Protein AF-A0A9P0Q9L5-F1 (afdb_monomer)

Solvent-accessible surface area (backbone atoms only — not comparable to full-atom values): 14479 Å² total; per-residue (Å²): 132,82,84,80,78,78,81,80,74,51,74,65,56,53,48,50,53,53,50,52,53,52,49,56,51,50,50,56,33,66,74,34,73,66,54,36,49,54,51,51,50,53,53,49,54,53,50,50,55,34,37,76,69,60,78,47,70,54,79,90,76,42,52,75,66,57,50,50,51,52,48,54,50,50,53,52,53,52,51,52,50,53,52,52,49,52,51,49,56,50,49,51,51,51,49,58,73,72,46,82,82,62,100,73,62,85,67,55,64,64,56,49,53,52,52,52,52,49,52,51,51,53,50,51,53,52,50,50,55,51,50,53,52,48,54,52,49,52,52,50,52,54,53,50,51,52,50,51,54,52,52,52,51,49,50,51,55,52,52,52,51,50,51,53,51,48,60,73,69,48,72,80,79,80,52,47,96,88,41,70,44,76,48,73,51,80,44,49,74,42,72,61,75,79,95,63,92,70,97,75,72,67,89,89,79,76,71,56,54,35,16,41,42,38,35,38,40,39,43,68,91,47,78,47,76,49,76,48,79,39,78,60,80,60,69,46,70,69,53,55,49,58,65,74,76,109

Organism: Acanthoscelides obtectus (NCBI:txid200917)

Structure (mmCIF, N/CA/C/O backbone):
data_AF-A0A9P0Q9L5-F1
#
_entry.id   AF-A0A9P0Q9L5-F1
#
loop_
_atom_site.group_PDB
_atom_site.id
_atom_site.type_symbol
_atom_site.label_atom_id
_atom_site.label_alt_id
_atom_site.label_comp_id
_atom_site.label_asym_id
_atom_site.label_entity_id
_atom_site.label_seq_id
_atom_site.pdbx_PDB_ins_code
_atom_site.Cartn_x
_atom_site.Cartn_y
_atom_site.Cartn_z
_atom_site.occupancy
_atom_site.B_iso_or_equiv
_atom_site.auth_seq_id
_atom_site.auth_comp_id
_atom_site.auth_asym_id
_atom_site.auth_atom_id
_atom_site.pdbx_PDB_model_num
ATOM 1 N N . MET A 1 1 ? 46.005 -34.480 -60.752 1.00 49.62 1 MET A N 1
ATOM 2 C CA . MET A 1 1 ? 45.993 -33.232 -59.951 1.00 49.62 1 MET A CA 1
ATOM 3 C C . MET A 1 1 ? 46.305 -33.590 -58.504 1.00 49.62 1 MET A C 1
ATOM 5 O O . MET A 1 1 ? 45.640 -34.467 -57.968 1.00 49.62 1 MET A O 1
ATOM 9 N N . ALA A 1 2 ? 47.333 -32.990 -57.897 1.00 58.12 2 ALA A N 1
ATOM 10 C CA . ALA A 1 2 ? 47.681 -33.262 -56.500 1.00 58.12 2 ALA A CA 1
ATOM 11 C C . ALA A 1 2 ? 46.612 -32.675 -55.551 1.00 58.12 2 ALA A C 1
ATOM 13 O O . ALA A 1 2 ? 46.137 -31.563 -55.799 1.00 58.12 2 ALA A O 1
ATOM 14 N N . PRO A 1 3 ? 46.211 -33.381 -54.477 1.00 61.69 3 PRO A N 1
ATOM 15 C CA . PRO A 1 3 ? 45.191 -32.887 -53.560 1.00 61.69 3 PRO A CA 1
ATOM 16 C C . PRO A 1 3 ? 45.691 -31.638 -52.821 1.00 61.69 3 PRO A C 1
ATOM 18 O O . PRO A 1 3 ? 46.683 -31.676 -52.091 1.00 61.69 3 PRO A O 1
ATOM 21 N N . ILE A 1 4 ? 44.985 -30.519 -53.0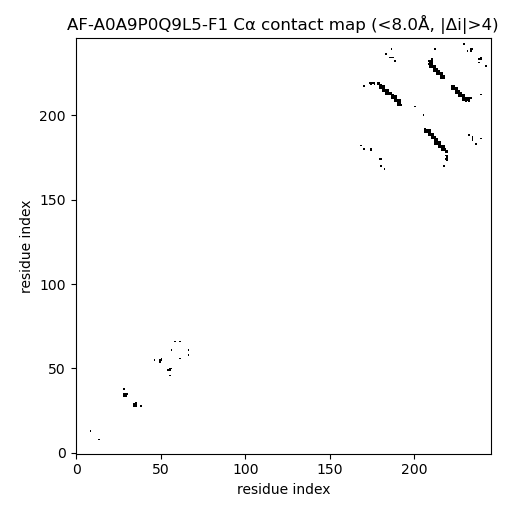06 1.00 66.50 4 ILE A N 1
ATOM 22 C CA . ILE A 1 4 ? 45.258 -29.247 -52.328 1.00 66.50 4 ILE A CA 1
ATOM 23 C C . ILE A 1 4 ? 45.066 -29.458 -50.818 1.00 66.50 4 ILE A C 1
ATOM 25 O O . ILE A 1 4 ? 43.943 -29.632 -50.339 1.00 66.50 4 ILE A O 1
ATOM 29 N N . LYS A 1 5 ? 46.164 -29.450 -50.050 1.00 64.31 5 LYS A N 1
ATOM 30 C CA . LYS A 1 5 ? 46.122 -29.528 -48.582 1.00 64.31 5 LYS A CA 1
ATOM 31 C C . LYS A 1 5 ? 45.361 -28.311 -48.038 1.00 64.31 5 LYS A C 1
ATOM 33 O O . LYS A 1 5 ? 45.803 -27.175 -48.200 1.00 64.31 5 LYS A O 1
ATOM 38 N N . LYS A 1 6 ? 44.209 -28.533 -47.393 1.00 66.50 6 LYS A N 1
ATOM 39 C CA . LYS A 1 6 ? 43.418 -27.461 -46.762 1.00 66.50 6 LYS A CA 1
ATOM 40 C C . LYS A 1 6 ? 44.242 -26.803 -45.649 1.00 66.50 6 LYS A C 1
ATOM 42 O O . LYS A 1 6 ? 44.678 -27.480 -44.722 1.00 66.50 6 LYS A O 1
ATOM 47 N N . LYS A 1 7 ? 44.429 -25.483 -45.734 1.00 69.25 7 LYS A N 1
ATOM 48 C CA . LYS A 1 7 ? 45.111 -24.674 -44.712 1.00 69.25 7 LYS A CA 1
ATOM 49 C C . LYS A 1 7 ? 44.335 -24.776 -43.390 1.00 69.25 7 LYS A C 1
ATOM 51 O O . LYS A 1 7 ? 43.151 -24.441 -43.341 1.00 69.25 7 LYS A O 1
ATOM 56 N N . THR A 1 8 ? 44.974 -25.256 -42.326 1.00 72.06 8 THR A N 1
ATOM 57 C CA . THR A 1 8 ? 44.377 -25.306 -40.984 1.00 72.06 8 THR A CA 1
ATOM 58 C C . THR A 1 8 ? 44.233 -23.887 -40.438 1.00 72.06 8 THR A C 1
ATOM 60 O O . THR A 1 8 ? 45.224 -23.173 -40.310 1.00 72.06 8 THR A O 1
ATOM 63 N N . LEU A 1 9 ? 42.999 -23.469 -40.144 1.00 71.50 9 LEU A N 1
ATOM 64 C CA . LEU A 1 9 ? 42.699 -22.157 -39.561 1.00 71.50 9 LEU A CA 1
ATOM 65 C C . LEU A 1 9 ? 43.357 -22.003 -38.183 1.00 71.50 9 LEU A C 1
ATOM 67 O O . LEU A 1 9 ? 43.377 -22.950 -37.392 1.00 71.50 9 LEU A O 1
ATOM 71 N N . SER A 1 10 ? 43.848 -20.798 -37.884 1.00 82.19 10 SER A N 1
ATOM 72 C CA . SER A 1 10 ? 44.385 -20.463 -36.563 1.00 82.19 10 SER A CA 1
ATOM 73 C C . SER A 1 10 ? 43.312 -20.626 -35.481 1.00 82.19 10 SER A C 1
ATOM 75 O O . SER A 1 10 ? 42.115 -20.459 -35.734 1.00 82.19 10 SER A O 1
ATOM 77 N N . LYS A 1 11 ? 43.730 -20.914 -34.243 1.00 82.56 11 LYS A N 1
ATOM 78 C CA . LYS A 1 11 ? 42.824 -21.008 -33.083 1.00 82.56 11 LYS A CA 1
ATOM 79 C C . LYS A 1 11 ? 41.981 -19.736 -32.918 1.00 82.56 11 LYS A C 1
ATOM 81 O O . LYS A 1 11 ? 40.805 -19.833 -32.569 1.00 82.56 11 LYS A O 1
ATOM 86 N N . GLU A 1 12 ? 42.555 -18.571 -33.213 1.00 82.50 12 GLU A N 1
ATOM 87 C CA . GLU A 1 12 ? 41.858 -17.281 -33.156 1.00 82.50 12 GLU A CA 1
ATOM 88 C C . GLU A 1 12 ? 40.783 -17.147 -34.235 1.00 82.50 12 GLU A C 1
ATOM 90 O O . GLU A 1 12 ? 39.669 -16.710 -33.947 1.00 82.50 12 GLU A O 1
ATOM 95 N N . ASP A 1 13 ? 41.066 -17.588 -35.458 1.00 83.94 13 ASP A N 1
ATOM 96 C CA . ASP A 1 13 ? 40.112 -17.522 -36.568 1.00 83.94 13 ASP A CA 1
ATOM 97 C C . ASP A 1 13 ? 38.962 -18.510 -36.375 1.00 83.94 13 ASP A C 1
ATOM 99 O O . ASP A 1 13 ? 37.797 -18.193 -36.630 1.00 83.94 13 ASP A O 1
ATOM 103 N N . ILE A 1 14 ? 39.260 -19.693 -35.833 1.00 85.44 14 ILE A N 1
ATOM 104 C CA . ILE A 1 14 ? 38.238 -20.655 -35.409 1.00 85.44 14 ILE A CA 1
ATOM 105 C C . ILE A 1 14 ? 37.353 -20.035 -34.316 1.00 85.44 14 ILE A C 1
ATOM 107 O O . ILE A 1 14 ? 36.129 -20.191 -34.356 1.00 85.44 14 ILE A O 1
ATOM 111 N N . ALA A 1 15 ? 37.939 -19.318 -33.351 1.00 88.44 15 ALA A N 1
ATOM 112 C CA . ALA A 1 15 ? 37.191 -18.649 -32.289 1.00 88.44 15 ALA A CA 1
ATOM 113 C C . ALA A 1 15 ? 36.311 -17.505 -32.825 1.00 88.44 15 ALA A C 1
ATOM 115 O O . ALA A 1 15 ? 35.137 -17.422 -32.453 1.00 88.44 15 ALA A O 1
ATOM 116 N N . LYS A 1 16 ? 36.829 -16.678 -33.744 1.00 88.62 16 LYS A N 1
ATOM 117 C CA . LYS A 1 16 ? 36.061 -15.625 -34.433 1.00 88.62 16 LYS A CA 1
ATOM 118 C C . LYS A 1 16 ? 34.875 -16.218 -35.187 1.00 88.62 16 LYS A C 1
ATOM 120 O O . LYS A 1 16 ? 33.738 -15.820 -34.940 1.00 88.62 16 LYS A O 1
ATOM 125 N N . LYS A 1 17 ? 35.107 -17.262 -35.986 1.00 89.44 17 LYS A N 1
ATOM 126 C CA . LYS A 1 17 ? 34.055 -17.950 -36.748 1.00 89.44 17 LYS A CA 1
ATOM 127 C C . LYS A 1 17 ? 32.966 -18.544 -35.846 1.00 89.44 17 LYS A C 1
ATOM 129 O O . LYS A 1 17 ? 31.778 -18.397 -36.130 1.00 89.44 17 LYS A O 1
ATOM 134 N N . LYS A 1 18 ? 33.344 -19.174 -34.726 1.00 92.38 18 LYS A N 1
ATOM 135 C CA . LYS A 1 18 ? 32.384 -19.685 -33.727 1.00 92.38 18 LYS A CA 1
ATOM 136 C C . LYS A 1 18 ? 31.582 -18.558 -33.069 1.00 92.38 18 LYS A C 1
ATOM 138 O O . LYS A 1 18 ? 30.379 -18.709 -32.861 1.00 92.38 18 LYS A O 1
ATOM 143 N N . SER A 1 19 ? 32.229 -17.435 -32.759 1.00 88.56 19 SER A N 1
ATOM 144 C CA . SER A 1 19 ? 31.583 -16.248 -32.186 1.00 88.56 19 SER A CA 1
ATOM 145 C C . SER A 1 19 ? 30.559 -15.643 -33.150 1.00 88.56 19 SER A C 1
ATOM 147 O O . SER A 1 19 ? 29.413 -15.406 -32.771 1.00 88.56 19 SER A O 1
ATOM 149 N N . GLU A 1 20 ? 30.923 -15.475 -34.420 1.00 89.50 20 GLU A N 1
ATOM 150 C CA . GLU A 1 20 ? 30.028 -14.977 -35.470 1.00 89.50 20 GLU A CA 1
ATOM 151 C C . GLU A 1 20 ? 28.835 -15.905 -35.707 1.00 89.50 20 GLU A C 1
ATOM 153 O O . GLU A 1 20 ? 27.695 -15.445 -35.781 1.00 89.50 20 GLU A O 1
ATOM 158 N N . GLN A 1 21 ? 29.058 -17.220 -35.753 1.00 90.44 21 GLN A N 1
ATOM 159 C CA . GLN A 1 21 ? 27.974 -18.194 -35.875 1.00 90.44 21 GLN A CA 1
ATOM 160 C C . GLN A 1 21 ? 27.021 -18.140 -34.668 1.00 90.44 21 GLN A C 1
ATOM 162 O O . GLN A 1 21 ? 25.801 -18.223 -34.836 1.00 90.44 21 GLN A O 1
ATOM 167 N N . ALA A 1 22 ? 27.553 -17.958 -33.455 1.00 90.38 22 ALA A N 1
ATOM 168 C CA . ALA A 1 22 ? 26.746 -17.788 -32.251 1.00 90.38 22 ALA A CA 1
ATOM 169 C C . ALA A 1 22 ? 25.919 -16.491 -32.284 1.00 90.38 22 ALA A C 1
ATOM 171 O O . ALA A 1 22 ? 24.742 -16.531 -31.919 1.00 90.38 22 ALA A O 1
ATOM 172 N N . LYS A 1 23 ? 26.491 -15.376 -32.767 1.00 90.75 23 LYS A N 1
ATOM 173 C CA . LYS A 1 23 ? 25.769 -14.107 -32.979 1.00 90.75 23 LYS A CA 1
ATOM 174 C C . LYS A 1 23 ? 24.614 -14.285 -33.962 1.00 90.75 23 LYS A C 1
ATOM 176 O O . LYS A 1 23 ? 23.476 -14.016 -33.595 1.00 90.75 23 LYS A O 1
ATOM 181 N N . ARG A 1 24 ? 24.877 -14.866 -35.139 1.00 91.62 24 ARG A N 1
ATOM 182 C CA . ARG A 1 24 ? 23.845 -15.148 -36.155 1.00 91.62 24 ARG A CA 1
ATOM 183 C C . ARG A 1 24 ? 22.721 -16.032 -35.613 1.00 91.62 24 ARG A C 1
ATOM 185 O O . ARG A 1 24 ? 21.553 -15.815 -35.913 1.00 91.62 24 ARG A O 1
ATOM 192 N N . ARG A 1 25 ? 23.049 -17.036 -34.792 1.00 92.81 25 ARG A N 1
ATOM 193 C CA . ARG A 1 25 ? 22.039 -17.879 -34.130 1.00 92.81 25 ARG A CA 1
ATOM 194 C C . ARG A 1 25 ? 21.172 -17.073 -33.159 1.00 92.81 25 ARG A C 1
ATOM 196 O O . ARG A 1 25 ? 19.961 -17.256 -33.143 1.00 92.81 25 ARG A O 1
ATOM 203 N N . LEU A 1 26 ? 21.780 -16.207 -32.347 1.00 88.88 26 LEU A N 1
ATOM 204 C CA . LEU A 1 26 ? 21.054 -15.355 -31.401 1.00 88.88 26 LEU A CA 1
ATOM 205 C C . LEU A 1 26 ? 20.180 -14.318 -32.112 1.00 88.88 26 LEU A C 1
ATOM 207 O O . LEU A 1 26 ? 19.070 -14.068 -31.659 1.00 88.88 26 LEU A O 1
ATOM 211 N N . GLU A 1 27 ? 20.641 -13.760 -33.230 1.00 90.62 27 GLU A N 1
ATOM 212 C CA . GLU A 1 27 ? 19.852 -12.859 -34.079 1.00 90.62 27 GLU A CA 1
ATOM 213 C C . GLU A 1 27 ? 18.609 -13.558 -34.633 1.00 90.62 27 GLU A C 1
ATOM 215 O O . GLU A 1 27 ? 17.510 -13.026 -34.507 1.00 90.62 27 GLU A O 1
ATOM 220 N N . LYS A 1 28 ? 18.748 -14.794 -35.135 1.00 92.88 28 LYS A N 1
ATOM 221 C CA . LYS A 1 28 ? 17.602 -15.608 -35.575 1.00 92.88 28 LYS A CA 1
ATOM 222 C C . LYS A 1 28 ? 16.587 -15.840 -34.451 1.00 92.88 28 LYS A C 1
ATOM 224 O O . LYS A 1 28 ? 15.398 -15.651 -34.665 1.00 92.88 28 LYS A O 1
ATOM 229 N N . ILE A 1 29 ? 17.055 -16.184 -33.248 1.00 90.56 29 ILE A N 1
ATOM 230 C CA . ILE A 1 29 ? 16.188 -16.367 -32.068 1.00 90.56 29 ILE A CA 1
ATOM 231 C C . ILE A 1 29 ? 15.519 -15.049 -31.657 1.00 90.56 29 ILE A C 1
ATOM 233 O O . ILE A 1 29 ? 14.387 -15.058 -31.194 1.00 90.56 29 ILE A O 1
ATOM 237 N N . LYS A 1 30 ? 16.211 -13.912 -31.791 1.00 91.56 30 LYS A N 1
ATOM 238 C CA . LYS A 1 30 ? 15.690 -12.594 -31.407 1.00 91.56 30 LYS A CA 1
ATOM 239 C C . LYS A 1 30 ? 14.608 -12.092 -32.365 1.00 91.56 30 LYS A C 1
ATOM 241 O O . LYS A 1 30 ? 13.700 -11.400 -31.913 1.00 91.56 30 LYS A O 1
ATOM 246 N N . ASN A 1 31 ? 14.731 -12.412 -33.651 1.00 90.81 31 ASN A N 1
ATOM 247 C CA . ASN A 1 31 ? 13.808 -11.956 -34.689 1.00 90.81 31 ASN A CA 1
ATOM 248 C C . ASN A 1 31 ? 12.492 -12.755 -34.710 1.00 90.81 31 ASN A C 1
ATOM 250 O O . ASN A 1 31 ? 11.487 -12.232 -35.179 1.00 90.81 31 ASN A O 1
ATOM 254 N N . ASP A 1 32 ? 12.479 -13.981 -34.179 1.00 92.62 32 ASP A N 1
ATOM 255 C CA . ASP A 1 32 ? 11.276 -14.812 -34.056 1.00 92.62 32 ASP A CA 1
ATOM 256 C C . ASP A 1 32 ? 10.658 -14.689 -32.641 1.00 92.62 32 ASP A C 1
ATOM 258 O O . ASP A 1 32 ? 11.314 -15.026 -31.646 1.00 92.62 32 ASP A O 1
ATOM 262 N N . PRO A 1 33 ? 9.396 -14.232 -32.510 1.00 91.75 33 PRO A N 1
ATOM 263 C CA . PRO A 1 33 ? 8.751 -14.041 -31.212 1.00 91.75 33 PRO A CA 1
ATOM 264 C C . PRO A 1 33 ? 8.562 -15.343 -30.416 1.00 91.75 33 PRO A C 1
ATOM 266 O O . PRO A 1 33 ? 8.652 -15.313 -29.185 1.00 91.75 33 PRO A O 1
ATOM 269 N N . PHE A 1 34 ? 8.330 -16.479 -31.081 1.00 92.12 34 PHE A N 1
ATOM 270 C CA . PHE A 1 34 ? 8.099 -17.766 -30.422 1.00 92.12 34 PHE A CA 1
ATOM 271 C C . PHE A 1 34 ? 9.408 -18.356 -29.892 1.00 92.12 34 PHE A C 1
ATOM 273 O O . PHE A 1 34 ? 9.505 -18.711 -28.713 1.00 92.12 34 PHE A O 1
ATOM 280 N N . LEU A 1 35 ? 10.458 -18.363 -30.720 1.00 90.88 35 LEU A N 1
ATOM 281 C CA . LEU A 1 35 ? 11.792 -18.804 -30.296 1.00 90.88 35 LEU A CA 1
ATOM 282 C C . LEU A 1 35 ? 12.359 -17.914 -29.182 1.00 90.88 35 LEU A C 1
ATOM 284 O O . LEU A 1 35 ? 13.013 -18.411 -28.260 1.00 90.88 35 LEU A O 1
ATOM 288 N N . LEU A 1 36 ? 12.084 -16.606 -29.217 1.00 91.56 36 LEU A N 1
ATOM 289 C CA . LEU A 1 36 ? 12.474 -15.686 -28.151 1.00 91.56 36 LEU A CA 1
ATOM 290 C C . LEU A 1 36 ? 11.767 -16.005 -26.827 1.00 91.56 36 LEU A C 1
ATOM 292 O O . LEU A 1 36 ? 12.397 -15.939 -25.765 1.00 91.56 36 LEU A O 1
ATOM 296 N N . ALA A 1 37 ? 10.473 -16.328 -26.871 1.00 90.88 37 ALA A N 1
ATOM 297 C CA . ALA A 1 37 ? 9.703 -16.704 -25.689 1.00 90.88 37 ALA A CA 1
ATOM 298 C C . ALA A 1 37 ? 10.227 -18.013 -25.078 1.00 90.88 37 ALA A C 1
ATOM 300 O O . ALA A 1 37 ? 10.520 -18.059 -23.880 1.00 90.88 37 ALA A O 1
ATOM 301 N N . GLU A 1 38 ? 10.452 -19.035 -25.907 1.00 94.44 38 GLU A N 1
ATOM 302 C CA . GLU A 1 38 ? 11.006 -20.320 -25.472 1.00 94.44 38 GLU A CA 1
ATOM 303 C C . GLU A 1 38 ? 12.415 -20.157 -24.869 1.00 94.44 38 GLU A C 1
ATOM 305 O O . GLU A 1 38 ? 12.738 -20.723 -2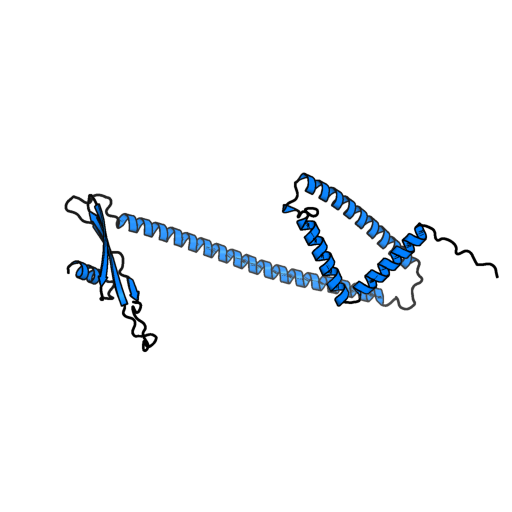3.819 1.00 94.44 38 GLU A O 1
ATOM 310 N N . TYR A 1 39 ? 13.259 -19.326 -25.488 1.00 93.00 39 TYR A N 1
ATOM 311 C CA . TYR A 1 39 ? 14.590 -19.006 -24.976 1.00 93.00 39 TYR A CA 1
ATOM 312 C C . TYR A 1 39 ? 14.534 -18.323 -23.600 1.00 93.00 39 TYR A C 1
ATOM 314 O O . TYR A 1 39 ? 15.288 -18.691 -22.693 1.00 93.00 39 TYR A O 1
ATOM 322 N N . LYS A 1 40 ? 13.626 -17.355 -23.416 1.00 94.06 40 LYS A N 1
ATOM 323 C CA . LYS A 1 40 ? 13.427 -16.662 -22.133 1.00 94.06 40 LYS A CA 1
ATOM 324 C C . LYS A 1 40 ? 12.961 -17.616 -21.033 1.00 94.06 40 LYS A C 1
ATOM 326 O O . LYS A 1 40 ? 13.497 -17.550 -19.927 1.00 94.06 40 LYS A O 1
ATOM 331 N N . GLU A 1 41 ? 12.025 -18.517 -21.328 1.00 92.75 41 GLU A N 1
ATOM 332 C CA . GLU A 1 41 ? 11.568 -19.539 -20.376 1.00 92.75 41 GLU A CA 1
ATOM 333 C C . GLU A 1 41 ? 12.698 -20.513 -20.000 1.00 92.75 41 GLU A C 1
ATOM 335 O O . GLU A 1 41 ? 12.942 -20.761 -18.817 1.00 92.75 41 GLU A O 1
ATOM 340 N N . LYS A 1 42 ? 13.505 -20.970 -20.968 1.00 95.50 42 LYS A N 1
ATOM 341 C CA . LYS A 1 42 ? 14.698 -21.793 -20.684 1.00 95.50 42 LYS A CA 1
ATOM 342 C C . LYS A 1 42 ? 15.693 -21.078 -19.762 1.00 95.50 42 LYS A C 1
ATOM 344 O O . LYS A 1 42 ? 16.211 -21.689 -18.825 1.00 95.50 42 LYS A O 1
ATOM 349 N N . GLU A 1 43 ? 15.970 -19.794 -19.991 1.00 94.25 43 GLU A N 1
ATOM 350 C CA . GLU A 1 43 ? 16.847 -19.002 -19.116 1.00 94.25 43 GLU A CA 1
ATOM 351 C C . GLU A 1 43 ? 16.243 -18.793 -17.718 1.00 94.25 43 GLU A C 1
ATOM 353 O O . GLU A 1 43 ? 16.955 -18.906 -16.714 1.00 94.25 43 GLU A O 1
ATOM 358 N N . ARG A 1 44 ? 14.925 -18.576 -17.627 1.00 94.50 44 ARG A N 1
ATOM 359 C CA . ARG A 1 44 ? 14.193 -18.479 -16.356 1.00 94.50 44 ARG A CA 1
ATOM 360 C C . ARG A 1 44 ? 14.303 -19.771 -15.545 1.00 94.50 44 ARG A C 1
ATOM 362 O O . ARG A 1 44 ? 14.658 -19.718 -14.367 1.00 94.50 44 ARG A O 1
ATOM 369 N N . LEU A 1 45 ? 14.094 -20.928 -16.172 1.00 95.38 45 LEU A N 1
ATOM 370 C CA . LEU A 1 45 ? 14.242 -22.240 -15.533 1.00 95.38 45 LEU A CA 1
ATOM 371 C C . LEU A 1 45 ? 15.679 -22.491 -15.060 1.00 95.38 45 LEU A C 1
ATOM 373 O O . LEU A 1 45 ? 15.895 -22.977 -13.949 1.00 95.38 45 LEU A O 1
ATOM 377 N N . LYS A 1 46 ? 16.689 -22.116 -15.856 1.00 95.19 46 LYS A N 1
ATOM 378 C CA . LYS A 1 46 ? 18.098 -22.194 -15.426 1.00 95.19 46 LYS A CA 1
ATOM 379 C C . LYS A 1 46 ? 18.370 -21.313 -14.210 1.00 95.19 46 LYS A C 1
ATOM 381 O O . LYS A 1 46 ? 19.118 -21.722 -13.321 1.00 95.19 46 LYS A O 1
ATOM 386 N N . TYR A 1 47 ? 17.805 -20.107 -14.175 1.00 91.44 47 TYR A N 1
ATOM 387 C CA . TYR A 1 47 ? 17.943 -19.204 -13.038 1.00 91.44 47 TYR A CA 1
ATOM 388 C C . TYR A 1 47 ? 17.307 -19.793 -11.773 1.00 91.44 47 TYR A C 1
ATOM 390 O O . TYR A 1 47 ? 17.965 -19.817 -10.733 1.00 91.44 47 TYR A O 1
ATOM 398 N N . LEU A 1 48 ? 16.088 -20.335 -11.877 1.00 91.81 48 LEU A N 1
ATOM 399 C CA . LEU A 1 48 ? 15.400 -21.014 -10.772 1.00 91.81 48 LEU A CA 1
ATOM 400 C C . LEU A 1 48 ? 16.227 -22.186 -10.234 1.00 91.81 48 LEU A C 1
ATOM 402 O O . LEU A 1 48 ? 16.549 -22.194 -9.050 1.00 91.81 48 LEU A O 1
ATOM 406 N N . LYS A 1 49 ? 16.723 -23.072 -11.107 1.00 95.19 49 LYS A N 1
ATOM 407 C CA . LYS A 1 49 ? 17.606 -24.185 -10.707 1.00 95.19 49 LYS A CA 1
ATOM 408 C C . LYS A 1 49 ? 18.881 -23.714 -9.999 1.00 95.19 49 LYS A C 1
ATOM 410 O O . LYS A 1 49 ? 19.354 -24.360 -9.071 1.00 95.19 49 LYS A O 1
ATOM 415 N N . LYS A 1 50 ? 19.479 -22.593 -10.421 1.00 92.94 50 LYS A N 1
ATOM 416 C CA . LYS A 1 50 ? 20.664 -22.019 -9.748 1.00 92.94 50 LYS A CA 1
ATOM 417 C C . LYS A 1 50 ? 20.331 -21.408 -8.388 1.00 92.94 50 LYS A C 1
ATOM 419 O O . LYS A 1 50 ? 21.196 -21.397 -7.513 1.00 92.94 50 LYS A O 1
ATOM 424 N N . LYS A 1 51 ? 19.117 -20.881 -8.230 1.00 89.31 51 LYS A N 1
ATOM 425 C CA . LYS A 1 51 ? 18.607 -20.363 -6.961 1.00 89.31 51 LYS A CA 1
ATOM 426 C C . LYS A 1 51 ? 18.341 -21.509 -5.983 1.00 89.31 51 LYS A C 1
ATOM 428 O O . LYS A 1 51 ? 18.836 -21.453 -4.866 1.00 89.31 51 LYS A O 1
ATOM 433 N N . GLU A 1 52 ? 17.670 -22.568 -6.436 1.00 90.06 52 GLU A N 1
ATOM 434 C CA . GLU A 1 52 ? 17.425 -23.799 -5.665 1.00 90.06 52 GLU A CA 1
ATOM 435 C C . GLU A 1 52 ? 18.732 -24.464 -5.220 1.00 90.06 52 GLU A C 1
ATOM 437 O O . GLU A 1 52 ? 18.889 -24.807 -4.056 1.00 90.06 52 GLU A O 1
ATOM 442 N N . LYS A 1 53 ? 19.729 -24.549 -6.112 1.00 92.25 53 LYS A N 1
ATOM 443 C CA . LYS A 1 53 ? 21.078 -25.052 -5.785 1.00 92.25 53 LYS A CA 1
ATOM 444 C C . LYS A 1 53 ? 21.911 -24.112 -4.895 1.00 92.25 53 LYS A C 1
ATOM 446 O O . LYS A 1 53 ? 23.080 -24.396 -4.657 1.00 92.25 53 LYS A O 1
ATOM 451 N N . GLY A 1 54 ? 21.391 -22.950 -4.491 1.00 83.25 54 GLY A N 1
ATOM 452 C CA . GLY A 1 54 ? 22.102 -21.977 -3.649 1.00 83.25 54 GLY A CA 1
ATOM 453 C C . GLY A 1 54 ? 23.257 -21.222 -4.327 1.00 83.25 54 GLY A C 1
ATOM 454 O O . GLY A 1 54 ? 23.924 -20.408 -3.689 1.00 83.25 54 GLY A O 1
ATOM 455 N N . GLN A 1 55 ? 23.489 -21.425 -5.630 1.00 86.00 55 GLN A N 1
ATOM 456 C CA . GLN A 1 55 ? 24.545 -20.743 -6.398 1.00 86.00 55 GLN A CA 1
ATOM 457 C C . GLN A 1 55 ? 24.222 -19.264 -6.666 1.00 86.00 55 GLN A C 1
ATOM 459 O O . GLN A 1 55 ? 25.109 -18.453 -6.952 1.00 86.00 55 GLN A O 1
ATOM 464 N N . ARG A 1 56 ? 22.935 -18.902 -6.624 1.00 83.81 56 ARG A N 1
ATOM 465 C CA . ARG A 1 56 ? 22.444 -17.528 -6.758 1.00 83.81 56 ARG A CA 1
ATOM 466 C C . ARG A 1 56 ? 21.611 -17.175 -5.529 1.00 83.81 56 ARG A C 1
ATOM 468 O O . ARG A 1 56 ? 20.480 -17.626 -5.407 1.00 83.81 56 ARG A O 1
ATOM 475 N N . LYS A 1 57 ? 22.172 -16.342 -4.652 1.00 87.94 57 LYS A N 1
ATOM 476 C CA . LYS A 1 57 ? 21.489 -15.809 -3.465 1.00 87.94 57 LYS A CA 1
ATOM 477 C C . LYS A 1 57 ? 20.818 -14.476 -3.786 1.00 87.94 57 LYS A C 1
ATOM 479 O O . LYS A 1 57 ? 21.386 -13.657 -4.515 1.00 87.94 57 LYS A O 1
ATOM 484 N N . CYS A 1 58 ? 19.629 -14.241 -3.237 1.00 85.88 58 CYS A N 1
ATOM 485 C CA . CYS A 1 58 ? 19.056 -12.899 -3.229 1.00 85.88 58 CYS A CA 1
ATOM 486 C C . CYS A 1 58 ? 19.833 -12.016 -2.243 1.00 85.88 58 CYS A C 1
ATOM 488 O O . CYS A 1 58 ? 20.468 -12.508 -1.317 1.00 85.88 58 CYS A O 1
ATOM 490 N N . VAL A 1 59 ? 19.776 -10.693 -2.426 1.00 87.00 59 VAL A N 1
ATOM 491 C CA . VAL A 1 59 ? 20.485 -9.736 -1.553 1.00 87.00 59 VAL A CA 1
ATOM 492 C C . VAL A 1 59 ? 20.069 -9.878 -0.086 1.00 87.00 59 VAL A C 1
ATOM 494 O O . VAL A 1 59 ? 20.913 -9.737 0.790 1.00 87.00 59 VAL A O 1
ATOM 497 N N . LYS A 1 60 ? 18.795 -10.206 0.172 1.00 88.81 60 LYS A N 1
ATOM 498 C CA . LYS A 1 60 ? 18.255 -10.439 1.521 1.00 88.81 60 LYS A CA 1
ATOM 499 C C . LYS A 1 60 ? 18.891 -11.645 2.222 1.00 88.81 60 LYS A C 1
ATOM 501 O O . LYS A 1 60 ? 19.084 -11.600 3.428 1.00 88.81 60 LYS A O 1
ATOM 506 N N . ASP A 1 61 ? 19.255 -12.670 1.453 1.00 88.00 61 ASP A N 1
ATOM 507 C CA . ASP A 1 61 ? 19.780 -13.950 1.954 1.00 88.00 61 ASP A CA 1
ATOM 508 C C . ASP A 1 61 ? 21.319 -13.989 1.923 1.00 88.00 61 ASP A C 1
ATOM 510 O O . ASP A 1 61 ? 21.949 -15.012 2.194 1.00 88.00 61 ASP A O 1
ATOM 514 N N . MET A 1 62 ? 21.944 -12.885 1.511 1.00 91.38 62 MET A N 1
ATOM 515 C CA . MET A 1 62 ? 23.385 -12.770 1.364 1.00 91.38 62 MET A CA 1
ATOM 516 C C . MET A 1 62 ? 24.000 -12.284 2.673 1.00 91.38 62 MET A C 1
ATOM 518 O O . MET A 1 62 ? 23.563 -11.283 3.241 1.00 91.38 62 MET A O 1
ATOM 522 N N . THR A 1 63 ? 25.065 -12.941 3.134 1.00 93.69 63 THR A N 1
ATOM 523 C CA . THR A 1 63 ? 25.779 -12.465 4.328 1.00 93.69 63 THR A CA 1
ATOM 524 C C . THR A 1 63 ? 26.420 -11.093 4.062 1.00 93.69 63 THR A C 1
ATOM 526 O O . THR A 1 63 ? 26.758 -10.770 2.915 1.00 93.69 63 THR A O 1
ATOM 529 N N . PRO A 1 64 ? 26.688 -10.271 5.095 1.00 94.81 64 PRO A N 1
ATOM 530 C CA . PRO A 1 64 ? 27.311 -8.958 4.905 1.00 94.81 64 PRO A CA 1
ATOM 531 C C . PRO A 1 64 ? 28.647 -8.997 4.140 1.00 94.81 64 PRO A C 1
ATOM 533 O O . PRO A 1 64 ? 28.936 -8.100 3.339 1.00 94.81 64 PRO A O 1
ATOM 536 N N . ARG A 1 65 ? 29.454 -10.051 4.341 1.00 91.94 65 ARG A N 1
ATOM 537 C CA . ARG A 1 65 ? 30.737 -10.259 3.643 1.00 91.94 65 ARG A CA 1
ATOM 538 C C . ARG A 1 65 ? 30.539 -10.584 2.164 1.00 91.94 65 ARG A C 1
ATOM 540 O O . ARG A 1 65 ? 31.187 -9.971 1.314 1.00 91.94 65 ARG A O 1
ATOM 547 N N . GLU A 1 66 ? 29.622 -11.492 1.846 1.00 91.38 66 GLU A N 1
ATOM 548 C CA . GLU A 1 66 ? 29.261 -11.818 0.463 1.00 91.38 66 GLU A CA 1
ATOM 549 C C . GLU A 1 66 ? 28.692 -10.591 -0.259 1.00 91.38 66 GLU A C 1
ATOM 551 O O . GLU A 1 66 ? 29.094 -10.294 -1.384 1.00 91.38 66 GLU A O 1
ATOM 556 N N . HIS A 1 67 ? 27.851 -9.806 0.419 1.00 94.50 67 HIS A N 1
ATOM 557 C CA . HIS A 1 67 ? 27.267 -8.591 -0.142 1.00 94.50 67 HIS A CA 1
ATOM 558 C C . HIS A 1 67 ? 28.318 -7.508 -0.406 1.00 94.50 67 HIS A C 1
ATOM 560 O O . HIS A 1 67 ? 28.269 -6.801 -1.415 1.00 94.50 67 HIS A O 1
ATOM 566 N N . ARG A 1 68 ? 29.333 -7.388 0.457 1.00 94.50 68 ARG A N 1
ATOM 567 C CA . ARG A 1 68 ? 30.498 -6.526 0.201 1.00 94.50 68 ARG A CA 1
ATOM 568 C C . ARG A 1 68 ? 31.296 -7.002 -1.018 1.00 94.50 68 ARG A C 1
ATOM 570 O O . ARG A 1 68 ? 31.630 -6.179 -1.870 1.00 94.50 68 ARG A O 1
ATOM 577 N N . LYS A 1 69 ? 31.553 -8.309 -1.141 1.00 95.06 69 LYS A N 1
ATOM 578 C CA . LYS A 1 69 ? 32.261 -8.897 -2.292 1.00 95.06 69 LYS A CA 1
ATOM 579 C C . LYS A 1 69 ? 31.493 -8.676 -3.601 1.00 95.06 69 LYS A C 1
ATOM 581 O O . LYS A 1 69 ? 32.084 -8.226 -4.580 1.00 95.06 69 LYS A O 1
ATOM 586 N N . ALA A 1 70 ? 30.180 -8.905 -3.604 1.00 92.19 70 ALA A N 1
ATOM 587 C CA . ALA A 1 70 ? 29.315 -8.661 -4.757 1.00 92.19 70 ALA A CA 1
ATOM 588 C C . ALA A 1 70 ? 29.334 -7.185 -5.187 1.00 92.19 70 ALA A C 1
ATOM 590 O O . ALA A 1 70 ? 29.494 -6.891 -6.371 1.00 92.19 70 ALA A O 1
ATOM 591 N N . ARG A 1 71 ? 29.262 -6.251 -4.228 1.00 94.56 71 ARG A N 1
ATOM 592 C CA . ARG A 1 71 ? 29.372 -4.812 -4.509 1.00 94.56 71 ARG A CA 1
ATOM 593 C C . ARG A 1 71 ? 30.728 -4.424 -5.089 1.00 94.56 71 ARG A C 1
ATOM 595 O O . ARG A 1 71 ? 30.755 -3.665 -6.050 1.00 94.56 71 ARG A O 1
ATOM 602 N N . LYS A 1 72 ? 31.836 -4.973 -4.576 1.00 97.00 72 LYS A N 1
ATOM 603 C CA . LYS A 1 72 ? 33.182 -4.729 -5.127 1.00 97.00 72 LYS A CA 1
ATOM 604 C C . LYS A 1 72 ? 33.252 -5.095 -6.614 1.00 97.00 72 LYS A C 1
ATOM 606 O O . LYS A 1 72 ? 33.699 -4.283 -7.419 1.00 97.00 72 LYS A O 1
ATOM 611 N N . TYR A 1 73 ? 32.766 -6.282 -6.982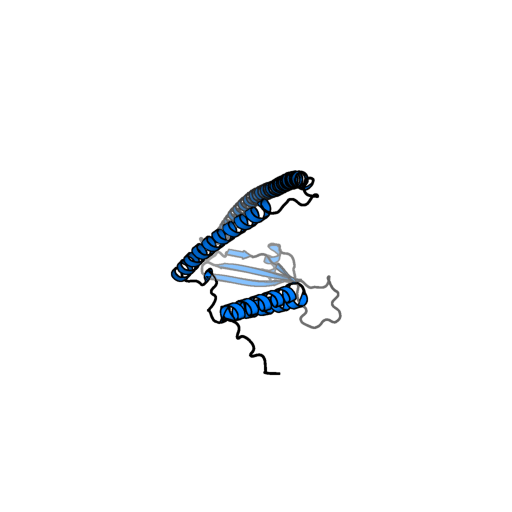 1.00 94.25 73 TYR A N 1
ATOM 612 C CA . TYR A 1 73 ? 32.715 -6.698 -8.386 1.00 94.25 73 TYR A CA 1
ATOM 613 C C . TYR A 1 73 ? 31.770 -5.834 -9.219 1.00 94.25 73 TYR A C 1
ATOM 615 O O . TYR A 1 73 ? 32.133 -5.427 -10.316 1.00 94.25 73 TYR A O 1
ATOM 623 N N . TRP A 1 74 ? 30.586 -5.504 -8.698 1.00 94.50 74 TRP A N 1
ATOM 624 C CA . TRP A 1 74 ? 29.635 -4.641 -9.398 1.00 94.50 74 TRP A CA 1
ATOM 625 C C . TRP A 1 74 ? 30.224 -3.260 -9.712 1.00 94.50 74 TRP A C 1
ATOM 627 O O . TRP A 1 74 ? 30.082 -2.786 -10.837 1.00 94.50 74 TRP A O 1
ATOM 637 N N . VAL A 1 75 ? 30.938 -2.642 -8.765 1.00 96.19 75 VAL A N 1
ATOM 638 C CA . VAL A 1 75 ? 31.620 -1.356 -8.985 1.00 96.19 75 VAL A CA 1
ATOM 639 C C . VAL A 1 75 ? 32.673 -1.476 -10.089 1.00 96.19 75 VAL A C 1
ATOM 641 O O . VAL A 1 75 ? 32.693 -0.642 -10.994 1.00 96.19 75 VAL A O 1
ATOM 644 N N . ALA A 1 76 ? 33.507 -2.521 -10.048 1.00 96.50 76 ALA A N 1
ATOM 645 C CA . ALA A 1 76 ? 34.528 -2.764 -11.067 1.00 96.50 76 ALA A CA 1
ATOM 646 C C . ALA A 1 76 ? 33.902 -2.955 -12.459 1.00 96.50 76 ALA A C 1
ATOM 648 O O . ALA A 1 76 ? 34.212 -2.207 -13.384 1.00 96.50 76 ALA A O 1
ATOM 649 N N . TYR A 1 77 ? 32.933 -3.867 -12.585 1.00 94.69 77 TYR A N 1
ATOM 650 C CA . TYR A 1 77 ? 32.246 -4.131 -13.850 1.00 94.69 77 TYR A CA 1
ATOM 651 C C . TYR A 1 77 ? 31.487 -2.912 -14.378 1.00 94.69 77 TYR A C 1
ATOM 653 O O . TYR A 1 77 ? 31.489 -2.660 -15.580 1.00 94.69 77 TYR A O 1
ATOM 661 N N . SER A 1 78 ? 30.854 -2.132 -13.498 1.00 93.69 78 SER A N 1
ATOM 662 C CA . SER A 1 78 ? 30.160 -0.902 -13.884 1.00 93.69 78 SER A CA 1
ATOM 663 C C . SER A 1 78 ? 31.135 0.156 -14.404 1.00 93.69 78 SER A C 1
ATOM 665 O O . SER A 1 78 ? 30.844 0.824 -15.395 1.00 93.69 78 SER A O 1
ATOM 667 N N . SER A 1 79 ? 32.304 0.287 -13.772 1.00 95.62 79 SER A N 1
ATOM 668 C CA . SER A 1 79 ? 33.371 1.178 -14.232 1.00 95.62 79 SER A CA 1
ATOM 669 C C . SER A 1 79 ? 33.879 0.773 -15.616 1.00 95.62 79 SER A C 1
ATOM 671 O O . SER A 1 79 ? 33.899 1.600 -16.527 1.00 95.62 79 SER A O 1
ATOM 673 N N . ASP A 1 80 ? 34.198 -0.507 -15.805 1.00 95.56 80 ASP A N 1
ATOM 674 C CA . ASP A 1 80 ? 34.692 -1.028 -17.082 1.00 95.56 80 ASP A CA 1
ATOM 675 C C . ASP A 1 80 ? 33.658 -0.898 -18.200 1.00 95.56 80 ASP A C 1
ATOM 677 O O . ASP A 1 80 ? 33.999 -0.515 -19.318 1.00 95.56 80 ASP A O 1
ATOM 681 N N . TYR A 1 81 ? 32.383 -1.161 -17.902 1.00 93.50 81 TYR A N 1
ATOM 682 C CA . TYR A 1 81 ? 31.289 -0.954 -18.847 1.00 93.50 81 TYR A CA 1
ATOM 683 C C . TYR A 1 81 ? 31.209 0.509 -19.300 1.00 93.50 81 TYR A C 1
ATOM 685 O O . TYR A 1 81 ? 31.181 0.773 -20.499 1.00 93.50 81 TYR A O 1
ATOM 693 N N . ARG A 1 82 ? 31.248 1.467 -18.361 1.00 93.56 82 ARG A N 1
ATOM 694 C CA . ARG A 1 82 ? 31.233 2.905 -18.687 1.00 93.56 82 ARG A CA 1
ATOM 695 C C . ARG A 1 82 ? 32.437 3.321 -19.529 1.00 93.56 82 ARG A C 1
ATOM 697 O O . ARG A 1 82 ? 32.273 4.086 -20.474 1.00 93.56 82 ARG A O 1
ATOM 704 N N . LYS A 1 83 ? 33.633 2.810 -19.218 1.00 94.88 83 LYS A N 1
ATOM 705 C CA . LYS A 1 83 ? 34.843 3.069 -20.016 1.00 94.88 83 LYS A CA 1
ATOM 706 C C . LYS A 1 83 ? 34.687 2.554 -21.445 1.00 94.88 83 LYS A C 1
ATOM 708 O O . LYS A 1 83 ? 34.938 3.301 -22.382 1.00 94.88 83 LYS A O 1
ATOM 713 N N . LYS A 1 84 ? 34.231 1.308 -21.613 1.00 93.38 84 LYS A N 1
ATOM 714 C CA . LYS A 1 84 ? 33.985 0.711 -22.935 1.00 93.38 84 LYS A CA 1
ATOM 715 C C . LYS A 1 84 ? 32.935 1.483 -23.724 1.00 93.38 84 LYS A C 1
ATOM 717 O O . LYS A 1 84 ? 33.133 1.709 -24.910 1.00 93.38 84 LYS A O 1
ATOM 722 N N . GLN A 1 85 ? 31.862 1.914 -23.064 1.00 92.44 85 GLN A N 1
ATOM 723 C CA . GLN A 1 85 ? 30.831 2.732 -23.693 1.00 92.44 85 GLN A CA 1
ATOM 724 C C . GLN A 1 85 ? 31.409 4.060 -24.190 1.00 92.44 85 GLN A C 1
ATOM 726 O O . GLN A 1 85 ? 31.231 4.387 -25.351 1.00 92.44 85 GLN A O 1
ATOM 731 N N . LYS A 1 86 ? 32.195 4.758 -23.359 1.00 93.19 86 LYS A N 1
ATOM 732 C CA . LYS A 1 86 ? 32.861 6.008 -23.754 1.00 93.19 86 LYS A CA 1
ATOM 733 C C . LYS A 1 86 ? 33.810 5.817 -24.939 1.00 93.19 86 LYS A C 1
ATOM 735 O O . LYS A 1 86 ? 33.858 6.667 -25.817 1.00 93.19 86 LYS A O 1
ATOM 740 N N . ILE A 1 87 ? 34.566 4.717 -24.962 1.00 92.38 87 ILE A N 1
ATOM 741 C CA . ILE A 1 87 ? 35.431 4.381 -26.101 1.00 92.38 87 ILE A CA 1
ATOM 742 C C . ILE A 1 87 ? 34.583 4.193 -27.357 1.00 92.38 87 ILE A C 1
ATOM 744 O O . ILE A 1 87 ? 34.919 4.780 -28.375 1.00 92.38 87 ILE A O 1
ATOM 748 N N . ARG A 1 88 ? 33.477 3.443 -27.270 1.00 89.12 88 ARG A N 1
ATOM 749 C CA . ARG A 1 88 ? 32.573 3.231 -28.405 1.00 89.12 88 ARG A CA 1
ATOM 750 C C . ARG A 1 88 ? 31.974 4.542 -28.913 1.00 89.12 88 ARG A C 1
ATOM 752 O O . ARG A 1 88 ? 32.037 4.820 -30.096 1.00 89.12 88 ARG A O 1
ATOM 759 N N . ASP A 1 89 ? 31.469 5.380 -28.014 1.00 89.31 89 ASP A N 1
ATOM 760 C CA . ASP A 1 89 ? 30.886 6.669 -28.391 1.00 89.31 89 ASP A CA 1
ATOM 761 C C . ASP A 1 89 ? 31.936 7.581 -29.053 1.00 89.31 89 ASP A C 1
ATOM 763 O O . ASP A 1 89 ? 31.634 8.321 -29.984 1.00 89.31 89 ASP A O 1
ATOM 767 N N . ASN A 1 90 ? 33.189 7.526 -28.590 1.00 90.62 90 ASN A N 1
ATOM 768 C CA . ASN A 1 90 ? 34.292 8.253 -29.213 1.00 90.62 90 ASN A CA 1
ATOM 769 C C . ASN A 1 90 ? 34.674 7.672 -30.581 1.00 90.62 90 ASN A C 1
ATOM 771 O O . ASN A 1 90 ? 34.980 8.444 -31.485 1.00 90.62 90 ASN A O 1
ATOM 775 N N . THR A 1 91 ? 34.673 6.344 -30.743 1.00 88.75 91 THR A N 1
ATOM 776 C CA . THR A 1 91 ? 34.936 5.715 -32.045 1.00 88.75 91 THR A CA 1
ATOM 777 C C . THR A 1 91 ? 33.829 6.021 -33.039 1.00 88.75 91 THR A C 1
ATOM 779 O O . THR A 1 91 ? 34.142 6.361 -34.170 1.00 88.75 91 THR A O 1
ATOM 782 N N . ASP A 1 92 ? 32.566 5.973 -32.612 1.00 83.75 92 ASP A N 1
ATOM 783 C CA . ASP A 1 92 ? 31.410 6.290 -33.454 1.00 83.75 92 ASP A CA 1
ATOM 784 C C . ASP A 1 92 ? 31.509 7.752 -33.931 1.00 83.75 92 ASP A C 1
ATOM 786 O O . ASP A 1 92 ? 31.478 8.011 -35.127 1.00 83.75 92 ASP A O 1
ATOM 790 N N . LYS A 1 93 ? 31.809 8.696 -33.023 1.00 86.44 93 LYS A N 1
ATOM 791 C CA . LYS A 1 93 ? 32.074 10.104 -33.383 1.00 86.44 93 LYS A CA 1
ATOM 792 C C . LYS A 1 93 ? 33.230 10.280 -34.363 1.00 86.44 93 LYS A C 1
ATOM 794 O O . LYS A 1 93 ? 33.154 11.129 -35.241 1.00 86.44 93 LYS A O 1
ATOM 799 N N . TYR A 1 94 ? 34.320 9.536 -34.181 1.00 86.62 94 TYR A N 1
ATOM 800 C CA . TYR A 1 94 ? 35.464 9.607 -35.086 1.00 86.62 94 TYR A CA 1
ATOM 801 C C . TYR A 1 94 ? 35.099 9.085 -36.479 1.00 86.62 94 TYR A C 1
ATOM 803 O O . TYR A 1 94 ? 35.493 9.685 -37.472 1.00 86.62 94 TYR A O 1
ATOM 811 N N . VAL A 1 95 ? 34.329 7.998 -36.561 1.00 83.19 95 VAL A N 1
ATOM 812 C CA . VAL A 1 95 ? 33.826 7.466 -37.833 1.00 83.19 95 VAL A CA 1
ATOM 813 C C . VAL A 1 95 ? 32.898 8.477 -38.503 1.00 83.19 95 VAL A C 1
ATOM 815 O O . VAL A 1 95 ? 33.116 8.783 -39.670 1.00 83.19 95 VAL A O 1
ATOM 818 N N . ASP A 1 96 ? 31.950 9.064 -37.771 1.00 77.69 96 ASP A N 1
ATOM 819 C CA . ASP A 1 96 ? 31.027 10.075 -38.305 1.00 77.69 96 ASP A CA 1
ATOM 820 C C . ASP A 1 96 ? 31.775 11.305 -38.849 1.00 77.69 96 ASP A C 1
ATOM 822 O O . ASP A 1 96 ? 31.467 11.792 -39.929 1.00 77.69 96 ASP A O 1
ATOM 826 N N . GLN A 1 97 ? 32.806 11.783 -38.141 1.00 79.62 97 GLN A N 1
ATOM 827 C CA . GLN A 1 97 ? 33.612 12.939 -38.565 1.00 79.62 97 GLN A CA 1
ATOM 828 C C . GLN A 1 97 ? 34.485 12.673 -39.798 1.00 79.62 97 GLN A C 1
ATOM 830 O O .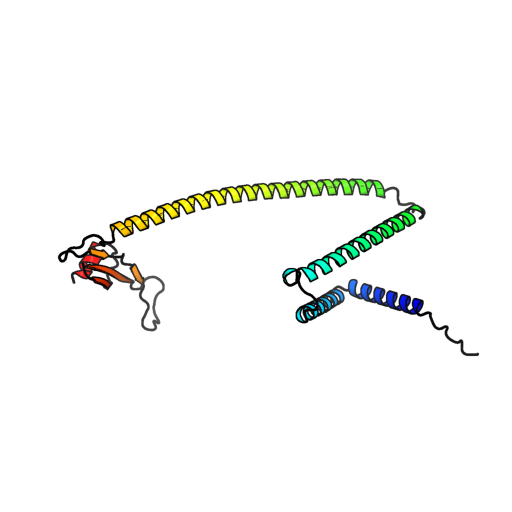 GLN A 1 97 ? 34.873 13.620 -40.477 1.00 79.62 97 GLN A O 1
ATOM 835 N N . ASN A 1 98 ? 34.827 11.411 -40.068 1.00 78.31 98 ASN A N 1
ATOM 836 C CA . ASN A 1 98 ? 35.680 11.014 -41.192 1.00 78.31 98 ASN A CA 1
ATOM 837 C C . ASN A 1 98 ? 34.901 10.305 -42.313 1.00 78.31 98 ASN A C 1
ATOM 839 O O . ASN A 1 98 ? 35.507 9.833 -43.275 1.00 78.31 98 ASN A O 1
ATOM 843 N N . THR A 1 99 ? 33.574 10.220 -42.202 1.00 75.06 99 THR A N 1
ATOM 844 C CA . THR A 1 99 ? 32.704 9.715 -43.266 1.00 75.06 99 THR A CA 1
ATOM 845 C C . THR A 1 99 ? 32.197 10.918 -44.063 1.00 75.06 99 THR A C 1
ATOM 847 O O . THR A 1 99 ? 31.639 11.833 -43.458 1.00 75.06 99 THR A O 1
ATOM 850 N N . PRO A 1 100 ? 32.403 10.976 -45.393 1.00 74.19 100 PRO A N 1
ATOM 851 C CA . PRO A 1 100 ? 31.896 12.077 -46.202 1.00 74.19 100 PRO A CA 1
ATOM 852 C C . PRO A 1 100 ? 30.377 12.221 -46.021 1.00 74.19 100 PRO A C 1
ATOM 854 O O . PRO A 1 100 ? 29.688 11.196 -46.019 1.00 74.19 100 PRO A O 1
ATOM 857 N N . PRO A 1 101 ? 29.853 13.451 -45.874 1.00 60.50 101 PRO A N 1
ATOM 858 C CA . PRO A 1 101 ? 28.421 13.667 -45.717 1.00 60.50 101 PRO A CA 1
ATOM 859 C C . PRO A 1 101 ? 27.693 13.155 -46.961 1.00 60.50 101 PRO A C 1
ATOM 861 O O . PRO A 1 101 ? 28.096 13.443 -48.092 1.00 60.50 101 PRO A O 1
ATOM 864 N N . SER A 1 102 ? 26.631 12.378 -46.753 1.00 58.78 102 SER A N 1
ATOM 865 C CA . SER A 1 102 ? 25.725 12.039 -47.845 1.00 58.78 102 SER A CA 1
ATOM 866 C C . SER A 1 102 ? 24.956 13.312 -48.193 1.00 58.78 102 SER A C 1
ATOM 868 O O . SER A 1 102 ? 24.602 14.091 -47.310 1.00 58.78 102 SER A O 1
ATOM 870 N N . SER A 1 103 ? 24.678 13.557 -49.470 1.00 57.81 103 SER A N 1
ATOM 871 C CA . SER A 1 103 ? 24.067 14.798 -49.977 1.00 57.81 103 SER A CA 1
ATOM 872 C C . SER A 1 103 ? 22.612 15.063 -49.515 1.00 57.81 103 SER A C 1
ATOM 874 O O . SER A 1 103 ? 21.923 15.880 -50.114 1.00 57.81 103 SER A O 1
ATOM 876 N N . GLU A 1 104 ? 22.138 14.405 -48.452 1.00 56.72 104 GLU A N 1
ATOM 877 C CA . GLU A 1 104 ? 20.782 14.500 -47.885 1.00 56.72 104 GLU A CA 1
ATOM 878 C C . GLU A 1 104 ? 20.736 15.113 -46.458 1.00 56.72 104 GLU A C 1
ATOM 880 O O . GLU A 1 104 ? 19.657 15.264 -45.882 1.00 56.72 104 GLU A O 1
ATOM 885 N N . ASP A 1 105 ? 21.877 15.497 -45.867 1.00 54.81 105 ASP A N 1
ATOM 886 C CA . ASP A 1 105 ? 21.994 15.688 -44.407 1.00 54.81 105 ASP A CA 1
ATOM 887 C C . ASP A 1 105 ? 21.597 17.078 -43.842 1.00 54.81 105 ASP A C 1
ATOM 889 O O . ASP A 1 105 ? 21.473 17.233 -42.622 1.00 54.81 105 ASP A O 1
ATOM 893 N N . GLU A 1 106 ? 21.326 18.099 -44.666 1.00 52.41 106 GLU A N 1
ATOM 894 C CA . GLU A 1 106 ? 21.055 19.466 -44.161 1.00 52.41 106 GLU A CA 1
ATOM 895 C C . GLU A 1 106 ? 19.689 19.638 -43.457 1.00 52.41 106 GLU A C 1
ATOM 897 O O . GLU A 1 106 ? 19.501 20.569 -42.672 1.00 52.41 106 GLU A O 1
ATOM 902 N N . ILE A 1 107 ? 18.738 18.717 -43.648 1.00 54.06 107 ILE A N 1
ATOM 903 C CA . ILE A 1 107 ? 17.383 18.794 -43.058 1.00 54.06 107 ILE A CA 1
ATOM 904 C C . ILE A 1 107 ? 17.353 18.262 -41.600 1.00 54.06 107 ILE A C 1
ATOM 906 O O . ILE A 1 107 ? 16.465 18.589 -40.806 1.00 54.06 107 ILE A O 1
ATOM 910 N N . ILE A 1 108 ? 18.347 17.463 -41.199 1.00 56.62 108 ILE A N 1
ATOM 911 C CA . ILE A 1 108 ? 18.357 16.663 -39.958 1.00 56.62 108 ILE A CA 1
ATOM 912 C C . ILE A 1 108 ? 18.552 17.494 -38.660 1.00 56.62 108 ILE A C 1
ATOM 914 O O . ILE A 1 108 ? 17.879 17.201 -37.661 1.00 56.62 108 ILE A O 1
ATOM 918 N N . PRO A 1 109 ? 19.410 18.537 -38.602 1.00 56.06 109 PRO A N 1
ATOM 919 C CA . PRO A 1 109 ? 19.688 19.263 -37.353 1.00 56.06 109 PRO A CA 1
ATOM 920 C C . PRO A 1 109 ? 18.500 20.068 -36.795 1.00 56.06 109 PRO A C 1
ATOM 922 O O . PRO A 1 109 ? 18.310 20.130 -35.578 1.00 56.06 109 PRO A O 1
ATOM 925 N N . LEU A 1 110 ? 17.666 20.652 -37.662 1.00 57.00 110 LEU A N 1
ATOM 926 C CA . LEU A 1 110 ? 16.489 21.441 -37.263 1.00 57.00 110 LEU A CA 1
ATOM 927 C C . LEU A 1 110 ? 15.388 20.564 -36.641 1.00 57.00 110 LEU A C 1
ATOM 929 O O . LEU A 1 110 ? 14.867 20.890 -35.572 1.00 57.00 110 LEU A O 1
ATOM 933 N N . LEU A 1 111 ? 15.123 19.393 -37.231 1.00 57.53 111 LEU A N 1
ATOM 934 C CA . LEU A 1 111 ? 14.175 18.398 -36.706 1.00 57.53 111 LEU A CA 1
ATOM 935 C C . LEU A 1 111 ? 14.588 17.847 -35.332 1.00 57.53 111 LEU A C 1
ATOM 937 O O . LEU A 1 111 ? 13.730 17.536 -34.500 1.00 57.53 111 LEU A O 1
ATOM 941 N N . ASN A 1 112 ? 15.892 17.733 -35.067 1.00 62.78 112 ASN A N 1
ATOM 942 C CA . ASN A 1 112 ? 16.398 17.274 -33.773 1.00 62.78 112 ASN A CA 1
ATOM 943 C C . ASN A 1 112 ? 16.168 18.312 -32.661 1.00 62.78 112 ASN A C 1
ATOM 945 O O . ASN A 1 112 ? 15.714 17.950 -31.573 1.00 62.78 112 ASN A O 1
ATOM 949 N N . ASN A 1 113 ? 16.369 19.602 -32.942 1.00 70.69 113 ASN A N 1
ATOM 950 C CA . ASN A 1 113 ? 16.139 20.674 -31.969 1.00 70.69 113 ASN A CA 1
ATOM 951 C C . ASN A 1 113 ? 14.657 20.816 -31.582 1.00 70.69 113 ASN A C 1
ATOM 953 O O . ASN A 1 113 ? 14.330 20.979 -30.400 1.00 70.69 113 ASN A O 1
ATOM 957 N N . GLU A 1 114 ? 13.747 20.695 -32.552 1.00 70.31 114 GLU A N 1
ATOM 958 C CA . GLU A 1 114 ? 12.302 20.722 -32.298 1.00 70.31 114 GLU A CA 1
ATOM 959 C C . GLU A 1 114 ? 11.837 19.503 -31.494 1.00 70.31 114 GLU A C 1
ATOM 961 O O . GLU A 1 114 ? 11.112 19.649 -30.502 1.00 70.31 114 GLU A O 1
ATOM 966 N N . ARG A 1 115 ? 12.329 18.302 -31.835 1.00 75.31 115 ARG A N 1
ATOM 967 C CA . ARG A 1 115 ? 12.057 17.073 -31.070 1.00 75.31 115 ARG A CA 1
ATOM 968 C C . ARG A 1 115 ? 12.537 17.176 -29.626 1.00 75.31 115 ARG A C 1
ATOM 970 O O . ARG A 1 115 ? 11.816 16.772 -28.710 1.00 75.31 115 ARG A O 1
ATOM 977 N N . GLU A 1 116 ? 13.718 17.740 -29.387 1.00 79.50 116 GLU A N 1
ATOM 978 C CA . GLU A 1 116 ? 14.231 17.962 -28.033 1.00 79.50 116 GLU A CA 1
ATOM 979 C C . GLU A 1 116 ? 13.419 19.003 -27.253 1.00 79.50 116 GLU A C 1
ATOM 981 O O . GLU A 1 116 ? 13.158 18.839 -26.054 1.00 79.50 116 GLU A O 1
ATOM 986 N N . ALA A 1 117 ? 13.009 20.095 -27.903 1.00 81.88 117 ALA A N 1
ATOM 987 C CA . ALA A 1 117 ? 12.145 21.105 -27.297 1.00 81.88 117 ALA A CA 1
ATOM 988 C C . ALA A 1 117 ? 10.783 20.511 -26.908 1.00 81.88 117 ALA A C 1
ATOM 990 O O . ALA A 1 117 ? 10.292 20.741 -25.795 1.00 81.88 117 ALA A O 1
ATOM 991 N N . GLU A 1 118 ? 10.197 19.681 -27.768 1.00 87.25 118 GLU A N 1
ATOM 992 C CA . GLU A 1 118 ? 8.927 19.031 -27.482 1.00 87.25 118 GLU A CA 1
ATOM 993 C C . GLU A 1 118 ? 9.051 17.946 -26.401 1.00 87.25 118 GLU A C 1
ATOM 995 O O . GLU A 1 118 ? 8.215 17.876 -25.494 1.00 87.25 118 GLU A O 1
ATOM 1000 N N . ALA A 1 119 ? 10.134 17.162 -26.397 1.00 85.94 119 ALA A N 1
ATOM 1001 C CA . ALA A 1 119 ? 10.432 16.214 -25.323 1.00 85.94 119 ALA A CA 1
ATOM 1002 C C . ALA A 1 119 ? 10.552 16.919 -23.957 1.00 85.94 119 ALA A C 1
ATOM 1004 O O . ALA A 1 119 ? 9.978 16.462 -22.959 1.00 85.94 119 ALA A O 1
ATOM 1005 N N . ARG A 1 120 ? 11.221 18.082 -23.912 1.00 90.19 120 ARG A N 1
ATOM 1006 C CA . ARG A 1 120 ? 11.294 18.936 -22.713 1.00 90.19 120 ARG A CA 1
ATOM 1007 C C . ARG A 1 120 ? 9.911 19.424 -22.277 1.00 90.19 120 ARG A C 1
ATOM 1009 O O . ARG A 1 120 ? 9.569 19.284 -21.099 1.00 90.19 120 ARG A O 1
ATOM 1016 N N . ARG A 1 121 ? 9.079 19.922 -23.202 1.00 91.50 121 ARG A N 1
ATOM 1017 C CA . ARG A 1 121 ? 7.693 20.343 -22.906 1.00 91.50 121 ARG A CA 1
ATOM 1018 C C . ARG A 1 121 ? 6.863 19.194 -22.327 1.00 91.50 121 ARG A C 1
ATOM 1020 O O . ARG A 1 121 ? 6.261 19.355 -21.263 1.00 91.50 121 ARG A O 1
ATOM 1027 N N . ARG A 1 122 ? 6.886 18.015 -22.959 1.00 91.56 122 ARG A N 1
ATOM 1028 C CA . ARG A 1 122 ? 6.170 16.811 -22.492 1.00 91.56 122 ARG A CA 1
ATOM 1029 C C . ARG A 1 122 ? 6.617 16.399 -21.087 1.00 91.56 122 ARG A C 1
ATOM 1031 O O . ARG A 1 122 ? 5.774 16.139 -20.228 1.00 91.56 122 ARG A O 1
ATOM 1038 N N . SER A 1 123 ? 7.924 16.420 -20.820 1.00 93.62 123 SER A N 1
ATOM 1039 C CA . SER A 1 123 ? 8.488 16.134 -19.493 1.00 93.62 123 SER A CA 1
ATOM 1040 C C . SER A 1 123 ? 7.981 17.108 -18.421 1.00 93.62 123 SER A C 1
ATOM 1042 O O . SER A 1 123 ? 7.522 16.688 -17.353 1.00 93.62 123 SER A O 1
ATOM 1044 N N . ILE A 1 124 ? 7.968 18.413 -18.717 1.00 94.81 124 ILE A N 1
ATOM 1045 C CA . ILE A 1 124 ? 7.466 19.447 -17.798 1.00 94.81 124 ILE A CA 1
ATOM 1046 C C . ILE A 1 124 ? 5.980 19.236 -17.492 1.00 94.81 124 ILE A C 1
ATOM 1048 O O . ILE A 1 124 ? 5.584 19.276 -16.322 1.00 94.81 124 ILE A O 1
ATOM 1052 N N . VAL A 1 125 ? 5.161 18.980 -18.516 1.00 95.62 125 VAL A N 1
ATOM 1053 C CA . VAL A 1 125 ? 3.719 18.731 -18.359 1.00 95.62 125 VAL A CA 1
ATOM 1054 C C . VAL A 1 125 ? 3.474 17.497 -17.491 1.00 95.62 125 VAL A C 1
ATOM 1056 O O . VAL A 1 125 ? 2.706 17.563 -16.526 1.00 95.62 125 VAL A O 1
ATOM 1059 N N . GLN A 1 126 ? 4.177 16.391 -17.752 1.00 94.25 126 GLN A N 1
ATOM 1060 C CA . GLN A 1 126 ? 4.060 15.185 -16.932 1.00 94.25 126 GLN A CA 1
ATOM 1061 C C . GLN A 1 126 ? 4.498 15.421 -15.483 1.00 94.25 126 GLN A C 1
ATOM 1063 O O . GLN A 1 126 ? 3.825 14.963 -14.555 1.00 94.25 126 GLN A O 1
ATOM 1068 N N . ARG A 1 127 ? 5.582 16.177 -15.261 1.00 94.69 127 ARG A N 1
ATOM 1069 C CA . ARG A 1 127 ? 6.042 16.543 -13.914 1.00 94.69 127 ARG A CA 1
ATOM 1070 C C . ARG A 1 127 ? 4.993 17.370 -13.172 1.00 94.69 127 ARG A C 1
ATOM 1072 O O . ARG A 1 127 ? 4.700 17.077 -12.016 1.00 94.69 127 ARG A O 1
ATOM 1079 N N . ARG A 1 128 ? 4.382 18.360 -13.832 1.00 95.75 128 ARG A N 1
ATOM 1080 C CA . ARG A 1 128 ? 3.298 19.176 -13.255 1.00 95.75 128 ARG A CA 1
ATOM 1081 C C . ARG A 1 128 ? 2.084 18.321 -12.889 1.00 95.75 128 ARG A C 1
ATOM 1083 O O . ARG A 1 128 ? 1.591 18.429 -11.766 1.00 95.75 128 ARG A O 1
ATOM 1090 N N . LYS A 1 129 ? 1.654 17.422 -13.782 1.00 95.56 129 LYS A N 1
ATOM 1091 C CA . LYS A 1 129 ? 0.543 16.488 -13.526 1.00 95.56 129 LYS A CA 1
ATOM 1092 C C . LYS A 1 129 ? 0.834 15.587 -12.323 1.00 95.56 129 LYS A C 1
ATOM 1094 O O . LYS A 1 129 ? -0.001 15.470 -11.428 1.00 95.56 129 LYS A O 1
ATOM 1099 N N . ARG A 1 130 ? 2.040 15.012 -12.251 1.00 95.06 130 ARG A N 1
ATOM 1100 C CA . ARG A 1 130 ? 2.490 14.193 -11.113 1.00 95.06 130 ARG A CA 1
ATOM 1101 C C . ARG A 1 130 ? 2.470 14.982 -9.803 1.00 95.06 130 ARG A C 1
ATOM 1103 O O . ARG A 1 130 ? 1.905 14.504 -8.826 1.00 95.06 130 ARG A O 1
ATOM 1110 N N . ASN A 1 131 ? 3.028 16.190 -9.794 1.00 96.56 131 ASN A N 1
ATOM 1111 C CA . ASN A 1 131 ? 3.085 17.029 -8.596 1.00 96.56 131 ASN A CA 1
ATOM 1112 C C . ASN A 1 131 ? 1.690 17.469 -8.129 1.00 96.56 131 ASN A C 1
ATOM 1114 O O . ASN A 1 131 ? 1.433 17.503 -6.929 1.00 96.56 131 ASN A O 1
ATOM 1118 N N . SER A 1 132 ? 0.772 17.756 -9.056 1.00 96.31 132 SER A N 1
ATOM 1119 C CA . SER A 1 132 ? -0.629 18.044 -8.724 1.00 96.31 132 SER A CA 1
ATOM 1120 C C . SER A 1 132 ? -1.310 16.843 -8.056 1.00 96.31 132 SER A C 1
ATOM 1122 O O . SER A 1 132 ? -1.957 16.994 -7.020 1.00 96.31 132 SER A O 1
ATOM 1124 N N . MET A 1 133 ? -1.099 15.630 -8.586 1.00 96.56 133 MET A N 1
ATOM 1125 C CA . MET A 1 133 ? -1.613 14.407 -7.961 1.00 96.56 133 MET A CA 1
ATOM 1126 C C . MET A 1 133 ? -1.016 14.160 -6.573 1.00 96.56 133 MET A C 1
ATOM 1128 O O . MET A 1 133 ? -1.753 13.775 -5.670 1.00 96.56 133 MET A O 1
ATOM 1132 N N . LEU A 1 134 ? 0.289 14.393 -6.391 1.00 96.31 134 LEU A N 1
ATOM 1133 C CA . LEU A 1 134 ? 0.945 14.270 -5.085 1.00 96.31 134 LEU A CA 1
ATOM 1134 C C . LEU A 1 134 ? 0.325 15.229 -4.065 1.00 96.31 134 LEU A C 1
ATOM 1136 O O . LEU A 1 134 ? -0.150 14.769 -3.035 1.00 96.31 134 LEU A O 1
ATOM 1140 N N . LYS A 1 135 ? 0.175 16.516 -4.409 1.00 97.25 135 LYS A N 1
ATOM 1141 C CA . LYS A 1 135 ? -0.475 17.504 -3.530 1.00 97.25 135 LYS A CA 1
ATOM 1142 C C . LYS A 1 135 ? -1.891 17.092 -3.115 1.00 97.25 135 LYS A C 1
ATOM 1144 O O . LYS A 1 135 ? -2.257 17.238 -1.953 1.00 97.25 135 LYS A O 1
ATOM 1149 N N . ARG A 1 136 ? -2.693 16.555 -4.046 1.00 96.50 136 ARG A N 1
ATOM 1150 C CA . ARG A 1 136 ? -4.045 16.047 -3.733 1.00 96.50 136 ARG A CA 1
ATOM 1151 C C . ARG A 1 136 ? -4.003 14.863 -2.767 1.00 96.50 136 ARG A C 1
ATOM 1153 O O . ARG A 1 136 ? -4.808 14.810 -1.840 1.00 96.50 136 ARG A O 1
ATOM 1160 N N . LYS A 1 137 ? -3.072 13.926 -2.971 1.00 97.56 137 LYS A N 1
ATOM 1161 C CA . LYS A 1 137 ? -2.881 12.777 -2.074 1.00 97.56 137 LYS A CA 1
ATOM 1162 C C . LYS A 1 137 ? -2.425 13.222 -0.687 1.00 97.56 137 LYS A C 1
ATOM 1164 O O . LYS A 1 137 ? -2.982 12.742 0.292 1.00 97.56 137 LYS A O 1
ATOM 1169 N N . ASP A 1 138 ? -1.495 14.166 -0.599 1.00 97.56 138 ASP A N 1
ATOM 1170 C CA . ASP A 1 138 ? -1.006 14.695 0.678 1.00 97.56 138 ASP A CA 1
ATOM 1171 C C . ASP A 1 138 ? -2.124 15.387 1.466 1.00 97.56 138 ASP A C 1
ATOM 1173 O O . ASP A 1 138 ? -2.277 15.149 2.665 1.00 97.56 138 ASP A O 1
ATOM 1177 N N . LEU A 1 139 ? -2.973 16.167 0.786 1.00 97.94 139 LEU A N 1
ATOM 1178 C CA . LEU A 1 139 ? -4.154 16.778 1.398 1.00 97.94 139 LEU A CA 1
ATOM 1179 C C . LEU A 1 139 ? -5.128 15.718 1.935 1.00 97.94 139 LEU A C 1
ATOM 1181 O O . LEU A 1 139 ? -5.598 15.818 3.070 1.00 97.94 139 LEU A O 1
ATOM 1185 N N . LEU A 1 140 ? -5.405 14.676 1.143 1.00 97.88 140 LEU A N 1
ATOM 1186 C CA . LEU A 1 140 ? -6.266 13.569 1.560 1.00 97.88 140 LEU A CA 1
ATOM 1187 C C . LEU A 1 140 ? -5.686 12.832 2.774 1.00 97.88 140 LEU A C 1
ATOM 1189 O O . LEU A 1 140 ? -6.411 12.575 3.733 1.00 97.88 140 LEU A O 1
ATOM 1193 N N . ILE A 1 141 ? -4.384 12.539 2.766 1.00 98.19 141 ILE A N 1
ATOM 1194 C CA . ILE A 1 141 ? -3.681 11.914 3.892 1.00 98.19 141 ILE A CA 1
ATOM 1195 C C . ILE A 1 141 ? -3.799 12.789 5.142 1.00 98.19 141 ILE A C 1
ATOM 1197 O O . ILE A 1 141 ? -4.105 12.275 6.218 1.00 98.19 141 ILE A O 1
ATOM 1201 N N . GLY A 1 142 ? -3.606 14.104 5.013 1.00 98.31 142 GLY A N 1
ATOM 1202 C CA . GLY A 1 142 ? -3.783 15.052 6.113 1.00 98.31 142 GLY A CA 1
ATOM 1203 C C . GLY A 1 142 ? -5.194 15.001 6.705 1.00 98.31 142 GLY A C 1
ATOM 1204 O O . GLY A 1 142 ? -5.356 14.891 7.921 1.00 98.31 142 GLY A O 1
ATOM 1205 N N . ASN A 1 143 ? -6.219 14.998 5.852 1.00 97.94 143 ASN A N 1
ATOM 1206 C CA . ASN A 1 143 ? -7.617 14.910 6.280 1.00 97.94 143 ASN A CA 1
ATOM 1207 C C . ASN A 1 143 ? -7.942 13.569 6.953 1.00 97.94 143 ASN A C 1
ATOM 1209 O O . ASN A 1 143 ? -8.618 13.543 7.982 1.00 97.94 143 ASN A O 1
ATOM 1213 N N . LEU A 1 144 ? -7.434 12.457 6.416 1.00 98.00 144 LEU A N 1
ATOM 1214 C CA . LEU A 1 144 ? -7.620 11.129 7.001 1.00 98.00 144 LEU A CA 1
ATOM 1215 C C . LEU A 1 144 ? -6.942 11.008 8.368 1.00 98.00 144 LEU A C 1
ATOM 1217 O O . LEU A 1 144 ? -7.555 10.489 9.297 1.00 98.00 144 LEU A O 1
ATOM 1221 N N . LYS A 1 145 ? -5.727 11.546 8.533 1.00 97.88 145 LYS A N 1
ATOM 1222 C CA . LYS A 1 145 ? -5.044 11.590 9.836 1.00 97.88 145 LYS A CA 1
ATOM 1223 C C . LYS A 1 145 ? -5.856 12.363 10.879 1.00 97.88 145 LYS A C 1
ATOM 1225 O O . LYS A 1 145 ? -5.988 11.894 12.006 1.00 97.88 145 LYS A O 1
ATOM 1230 N N . LYS A 1 146 ? -6.447 13.505 10.500 1.00 97.75 146 LYS A N 1
ATOM 1231 C CA . LYS A 1 146 ? -7.331 14.285 11.387 1.00 97.75 146 LYS A CA 1
ATOM 1232 C C . LYS A 1 146 ? -8.574 13.491 11.800 1.00 97.75 146 LYS A C 1
ATOM 1234 O O . LYS A 1 146 ? -8.888 13.437 12.987 1.00 97.75 146 LYS A O 1
ATOM 1239 N N . LYS A 1 147 ? -9.252 12.838 10.845 1.00 97.69 147 LYS A N 1
ATOM 1240 C CA . LYS A 1 147 ? -10.412 11.974 11.135 1.00 97.69 147 LYS A CA 1
ATOM 1241 C C . LYS A 1 147 ? -10.040 10.821 12.063 1.00 97.69 147 LYS A C 1
ATOM 1243 O O . LYS A 1 147 ? -10.736 10.583 13.043 1.00 97.69 147 LYS A O 1
ATOM 1248 N N . LEU A 1 148 ? -8.916 10.158 11.796 1.00 97.69 148 LEU A N 1
ATOM 1249 C CA . LEU A 1 148 ? -8.427 9.059 12.622 1.00 97.69 148 LEU A CA 1
ATOM 1250 C C . LEU A 1 148 ? -8.168 9.508 14.065 1.00 97.69 148 LEU A C 1
ATOM 1252 O O . LEU A 1 148 ? -8.606 8.836 14.992 1.00 97.69 148 LEU A O 1
ATOM 1256 N N . ALA A 1 149 ? -7.517 10.658 14.262 1.00 97.50 149 ALA A N 1
ATOM 1257 C CA . ALA A 1 149 ? -7.271 11.207 15.594 1.00 97.50 149 ALA A CA 1
ATOM 1258 C C . ALA A 1 149 ? -8.580 11.535 16.340 1.00 97.50 149 ALA A C 1
ATOM 1260 O O . ALA A 1 149 ? -8.714 11.225 17.526 1.00 97.50 149 ALA A O 1
ATOM 1261 N N . SER A 1 150 ? -9.565 12.109 15.640 1.00 97.12 150 SER A N 1
ATOM 1262 C CA . SER A 1 150 ? -10.888 12.404 16.205 1.00 97.12 150 SER A CA 1
ATOM 1263 C C . SER A 1 150 ? -11.622 11.130 16.645 1.00 97.12 150 SER A C 1
ATOM 1265 O O . SER A 1 150 ? -12.085 11.046 17.785 1.00 97.12 150 SER A O 1
ATOM 1267 N N . GLU A 1 151 ? -11.644 10.098 15.798 1.00 96.94 151 GLU A N 1
ATOM 1268 C CA . GLU A 1 151 ? -12.270 8.811 16.121 1.00 96.94 151 GLU A CA 1
ATOM 1269 C C . GLU A 1 151 ? -11.539 8.069 17.246 1.00 96.94 151 GLU A C 1
ATOM 1271 O O . GLU A 1 151 ? -12.167 7.498 18.137 1.00 96.94 151 GLU A O 1
ATOM 1276 N N . GLN A 1 152 ? -10.206 8.123 17.283 1.00 96.00 152 GLN A N 1
ATOM 1277 C CA . GLN A 1 152 ? -9.427 7.575 18.396 1.00 96.00 152 GLN A CA 1
ATOM 1278 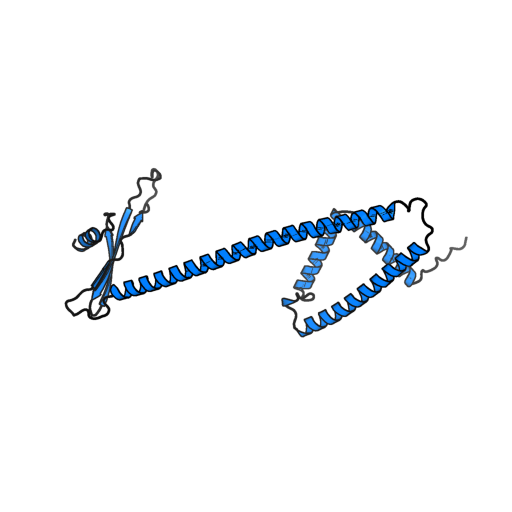C C . GLN A 1 152 ? -9.770 8.266 19.719 1.00 96.00 152 GLN A C 1
ATOM 1280 O O . GLN A 1 152 ? -9.959 7.593 20.737 1.00 96.00 152 GLN A O 1
ATOM 1285 N N . GLN A 1 153 ? -9.905 9.595 19.719 1.00 96.06 153 GLN A N 1
ATOM 1286 C CA . GLN A 1 153 ? -10.307 10.339 20.910 1.00 96.06 153 GLN A CA 1
ATOM 1287 C C . GLN A 1 153 ? -11.740 9.995 21.335 1.00 96.06 153 GLN A C 1
ATOM 1289 O O . GLN A 1 153 ? -11.990 9.792 22.527 1.00 96.06 153 GLN A O 1
ATOM 1294 N N . ARG A 1 154 ? -12.672 9.882 20.381 1.00 95.50 154 ARG A N 1
ATOM 1295 C CA . ARG A 1 154 ? -14.050 9.443 20.640 1.00 95.50 154 ARG A CA 1
ATOM 1296 C C . ARG A 1 154 ? -14.071 8.055 21.274 1.00 95.50 154 ARG A C 1
ATOM 1298 O O . ARG A 1 154 ? -14.670 7.886 22.333 1.00 95.50 154 ARG A O 1
ATOM 1305 N N . ASN A 1 155 ? -13.352 7.099 20.694 1.00 95.62 155 ASN A N 1
ATOM 1306 C CA . ASN A 1 155 ? -13.230 5.746 21.229 1.00 95.62 155 ASN A CA 1
ATOM 1307 C C . ASN A 1 155 ? -12.619 5.731 22.630 1.00 95.62 155 ASN A C 1
ATOM 1309 O O . ASN A 1 155 ? -13.112 5.017 23.500 1.00 95.62 155 ASN A O 1
ATOM 1313 N N . ARG A 1 156 ? -11.597 6.553 22.894 1.00 96.00 156 ARG A N 1
ATOM 1314 C CA . ARG A 1 156 ? -11.027 6.699 24.240 1.00 96.00 156 ARG A CA 1
ATOM 1315 C C . ARG A 1 156 ? -12.088 7.171 25.238 1.00 96.00 156 ARG A C 1
ATOM 1317 O O . ARG A 1 156 ? -12.238 6.558 26.291 1.00 96.00 156 ARG A O 1
ATOM 1324 N N . ARG A 1 157 ? -12.858 8.213 24.901 1.00 94.44 157 ARG A N 1
ATOM 1325 C CA . ARG A 1 157 ? -13.948 8.728 25.754 1.00 94.44 157 ARG A CA 1
ATOM 1326 C C . ARG A 1 157 ? -15.032 7.677 25.994 1.00 94.44 157 ARG A C 1
ATOM 1328 O O . ARG A 1 157 ? -15.475 7.519 27.127 1.00 94.44 157 ARG A O 1
ATOM 1335 N N . LEU A 1 158 ? -15.442 6.952 24.952 1.00 94.19 158 LEU A N 1
ATOM 1336 C CA . LEU A 1 158 ? -16.441 5.886 25.059 1.00 94.19 158 LEU A CA 1
ATOM 1337 C C . LEU A 1 158 ? -15.952 4.741 25.951 1.00 94.19 158 LEU A C 1
ATOM 1339 O O . LEU A 1 158 ? -16.693 4.319 26.833 1.00 94.19 158 LEU A O 1
ATOM 1343 N N . LYS A 1 159 ? -14.692 4.313 25.804 1.00 93.44 159 LYS A N 1
ATOM 1344 C CA . LYS A 1 159 ? -14.075 3.309 26.683 1.00 93.44 159 LYS A CA 1
ATOM 1345 C C . LYS A 1 159 ? -14.072 3.751 28.145 1.00 93.44 159 LYS A C 1
ATOM 1347 O O . LYS A 1 159 ? -14.500 2.985 29.000 1.00 93.44 159 LYS A O 1
ATOM 1352 N N . TYR A 1 160 ? -13.663 4.988 28.440 1.00 92.00 160 TYR A N 1
ATOM 1353 C CA . TYR A 1 160 ? -13.729 5.504 29.813 1.00 92.00 160 TYR A CA 1
ATOM 1354 C C . TYR A 1 160 ? -15.161 5.542 30.350 1.00 92.00 160 TYR A C 1
ATOM 1356 O O . TYR A 1 160 ? -15.386 5.128 31.481 1.00 92.00 160 TYR A O 1
ATOM 1364 N N . ARG A 1 161 ? -16.141 5.978 29.545 1.00 91.19 161 ARG A N 1
ATOM 1365 C CA . ARG A 1 161 ? -17.559 5.954 29.943 1.00 91.19 161 ARG A CA 1
ATOM 1366 C C . ARG A 1 161 ? -18.055 4.537 30.227 1.00 91.19 161 ARG A C 1
ATOM 1368 O O . ARG A 1 161 ? -18.787 4.353 31.190 1.00 91.19 161 ARG A O 1
ATOM 1375 N N . MET A 1 162 ? -17.662 3.553 29.420 1.00 86.88 162 MET A N 1
ATOM 1376 C CA . MET A 1 162 ? -18.000 2.146 29.651 1.00 86.88 162 MET A CA 1
ATOM 1377 C C . MET A 1 162 ? -17.391 1.624 30.953 1.00 86.88 162 MET A C 1
ATOM 1379 O O . MET A 1 162 ? -18.096 0.983 31.721 1.00 86.88 162 MET A O 1
ATOM 1383 N N . ILE A 1 163 ? -16.123 1.941 31.236 1.00 84.88 163 ILE A N 1
ATOM 1384 C CA . ILE A 1 163 ? -15.461 1.555 32.493 1.00 84.88 163 ILE A CA 1
ATOM 1385 C C . ILE A 1 163 ? -16.168 2.189 33.695 1.00 84.88 163 ILE A C 1
ATOM 1387 O O . ILE A 1 163 ? -16.470 1.487 34.652 1.00 84.88 163 ILE A O 1
ATOM 1391 N N . GLN A 1 164 ? -16.477 3.486 33.627 1.00 80.88 164 GLN A N 1
ATOM 1392 C CA . GLN A 1 164 ? -17.184 4.205 34.692 1.00 80.88 164 GLN A CA 1
ATOM 1393 C C . GLN A 1 164 ? -18.585 3.632 34.932 1.00 80.88 164 GLN A C 1
ATOM 1395 O O . GLN A 1 164 ? -18.948 3.355 36.069 1.00 80.88 164 GLN A O 1
ATOM 1400 N N . LYS A 1 165 ? -19.352 3.375 33.863 1.00 78.19 165 LYS A N 1
ATOM 1401 C CA . LYS A 1 165 ? -20.646 2.689 33.974 1.00 78.19 165 LYS A CA 1
ATOM 1402 C C . LYS A 1 165 ? -20.494 1.303 34.590 1.00 78.19 165 LYS A C 1
ATOM 1404 O O . LYS A 1 165 ? -21.259 0.972 35.480 1.00 78.19 165 LYS A O 1
ATOM 1409 N N . LYS A 1 166 ? -19.504 0.515 34.160 1.00 73.75 166 LYS A N 1
ATOM 1410 C CA . LYS A 1 166 ? -19.255 -0.816 34.723 1.00 73.75 166 LYS A CA 1
ATOM 1411 C C . LYS A 1 166 ? -18.951 -0.735 36.218 1.00 73.75 166 LYS A C 1
ATOM 1413 O O . LYS A 1 166 ? -19.571 -1.469 36.962 1.00 73.75 166 LYS A O 1
ATOM 1418 N N . GLN A 1 167 ? -18.082 0.182 36.650 1.00 71.38 167 GLN A N 1
ATOM 1419 C CA . GLN A 1 167 ? -17.777 0.396 38.071 1.00 71.38 167 GLN A CA 1
ATOM 1420 C C . GLN A 1 167 ? -19.000 0.836 38.887 1.00 71.38 167 GLN A C 1
ATOM 1422 O O . GLN A 1 167 ? -19.140 0.413 40.027 1.00 71.38 167 GLN A O 1
ATOM 1427 N N . ALA A 1 168 ? -19.877 1.663 38.311 1.00 67.31 168 ALA A N 1
ATOM 1428 C CA . ALA A 1 168 ? -21.121 2.078 38.954 1.00 67.31 168 ALA A CA 1
ATOM 1429 C C . ALA A 1 168 ? -22.174 0.955 39.015 1.00 67.31 168 ALA A C 1
ATOM 1431 O O . ALA A 1 168 ? -22.971 0.930 39.945 1.00 67.31 168 ALA A O 1
ATOM 1432 N N . LEU A 1 169 ? -22.193 0.047 38.029 1.00 63.06 169 LEU A N 1
ATOM 1433 C CA . LEU A 1 169 ? -23.118 -1.091 37.985 1.00 63.06 169 LEU A CA 1
ATOM 1434 C C . LEU A 1 169 ? -22.626 -2.311 38.769 1.00 63.06 169 LEU A C 1
ATOM 1436 O O . LEU A 1 169 ? -23.453 -3.122 39.164 1.00 63.06 169 LEU A O 1
ATOM 1440 N N . THR A 1 170 ? -21.317 -2.487 38.969 1.00 62.66 170 THR A N 1
ATOM 1441 C CA . THR A 1 170 ? -20.779 -3.596 39.767 1.00 62.66 170 THR A CA 1
ATOM 1442 C C . THR A 1 170 ? -20.955 -3.297 41.254 1.00 62.66 170 THR A C 1
ATOM 1444 O O . THR A 1 170 ? -20.283 -2.394 41.762 1.00 62.66 170 THR A O 1
ATOM 1447 N N . PRO A 1 171 ? -21.785 -4.062 41.981 1.00 61.22 171 PRO A N 1
ATOM 1448 C CA . PRO A 1 171 ? -21.978 -3.892 43.414 1.00 61.22 171 PRO A CA 1
ATOM 1449 C C . PRO A 1 171 ? -20.828 -4.575 44.175 1.00 61.22 171 PRO A C 1
ATOM 1451 O O . PRO A 1 171 ? -21.040 -5.464 44.986 1.00 61.22 171 PRO A O 1
ATOM 1454 N N . GLU A 1 172 ? -19.576 -4.220 43.880 1.00 58.97 172 GLU A N 1
ATOM 1455 C CA . GLU A 1 172 ? -18.406 -4.786 44.578 1.00 58.97 172 GLU A CA 1
ATOM 1456 C C . GLU A 1 172 ? -18.120 -4.080 45.909 1.00 58.97 172 GLU A C 1
ATOM 1458 O O . GLU A 1 172 ? -17.343 -4.570 46.725 1.00 58.97 172 GLU A O 1
ATOM 1463 N N . LYS A 1 173 ? -18.732 -2.919 46.156 1.00 60.62 173 LYS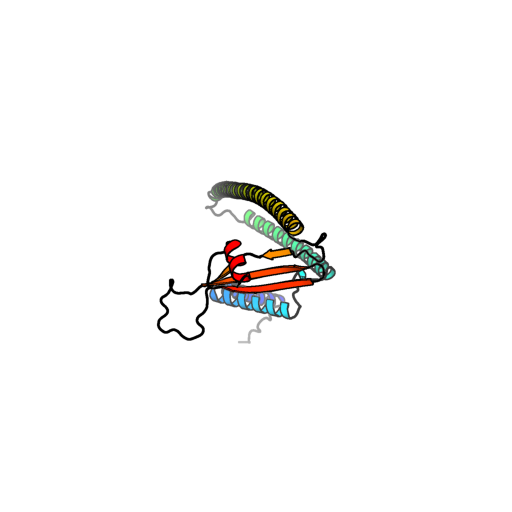 A N 1
ATOM 1464 C CA . LYS A 1 173 ? -18.485 -2.134 47.365 1.00 60.62 173 LYS A CA 1
ATOM 1465 C C . LYS A 1 173 ? -19.747 -2.133 48.224 1.00 60.62 173 LYS A C 1
ATOM 1467 O O . LYS A 1 173 ? -20.669 -1.379 47.950 1.00 60.62 173 LYS A O 1
ATOM 1472 N N . SER A 1 174 ? -19.727 -3.019 49.224 1.00 63.56 174 SER A N 1
ATOM 1473 C CA . SER A 1 174 ? -20.653 -3.166 50.361 1.00 63.56 174 SER A CA 1
ATOM 1474 C C . SER A 1 174 ? -22.072 -3.683 50.077 1.00 63.56 174 SER A C 1
ATOM 1476 O O . SER A 1 174 ? -23.043 -3.023 50.434 1.00 63.56 174 SER A O 1
ATOM 1478 N N . LEU A 1 175 ? -22.206 -4.889 49.518 1.00 70.44 175 LEU A N 1
ATOM 1479 C CA . LEU A 1 175 ? -23.429 -5.677 49.729 1.00 70.44 175 LEU A CA 1
ATOM 1480 C C . LEU A 1 175 ? -23.399 -6.245 51.158 1.00 70.44 175 LEU A C 1
ATOM 1482 O O . LEU A 1 175 ? -22.442 -6.931 51.530 1.00 70.44 175 LEU A O 1
ATOM 1486 N N . THR A 1 176 ? -24.409 -5.948 51.975 1.00 77.25 176 THR A N 1
ATOM 1487 C CA . THR A 1 176 ? -24.597 -6.639 53.259 1.00 77.25 176 THR A CA 1
ATOM 1488 C C . THR A 1 176 ? -25.218 -8.023 53.044 1.00 77.25 176 THR A C 1
ATOM 1490 O O . THR A 1 176 ? -25.644 -8.363 51.945 1.00 77.25 176 THR A O 1
ATOM 1493 N N . GLU A 1 177 ? -25.289 -8.851 54.092 1.00 80.94 177 GLU A N 1
ATOM 1494 C CA . GLU A 1 177 ? -25.892 -10.199 54.017 1.00 80.94 177 GLU A CA 1
ATOM 1495 C C . GLU A 1 177 ? -27.367 -10.193 53.588 1.00 80.94 177 GLU A C 1
ATOM 1497 O O . GLU A 1 177 ? -27.883 -11.218 53.153 1.00 80.94 177 GLU A O 1
ATOM 1502 N N . LYS A 1 178 ? -28.041 -9.043 53.700 1.00 82.12 178 LYS A N 1
ATOM 1503 C CA . LYS A 1 178 ? -29.439 -8.858 53.296 1.00 82.12 178 LYS A CA 1
ATOM 1504 C C . LYS A 1 178 ? -29.593 -8.241 51.905 1.00 82.12 178 LYS A C 1
ATOM 1506 O O . LYS A 1 178 ? -30.719 -8.142 51.425 1.00 82.12 178 LYS A O 1
ATOM 1511 N N . ASP A 1 179 ? -28.493 -7.846 51.265 1.00 82.00 179 ASP A N 1
ATOM 1512 C CA . ASP A 1 179 ? -28.519 -7.201 49.958 1.00 82.00 179 ASP A CA 1
ATOM 1513 C C . ASP A 1 179 ? -28.204 -8.202 48.841 1.00 82.00 179 ASP A C 1
ATOM 1515 O O . ASP A 1 179 ? -27.328 -9.061 48.961 1.00 82.00 179 ASP A O 1
ATOM 1519 N N . ALA A 1 180 ? -28.879 -8.039 47.704 1.00 80.19 180 ALA A N 1
ATOM 1520 C CA . ALA A 1 180 ? -28.552 -8.728 46.465 1.00 80.19 180 ALA A CA 1
ATOM 1521 C C . ALA A 1 180 ? -28.527 -7.722 45.311 1.00 80.19 180 ALA A C 1
ATOM 1523 O O . ALA A 1 180 ? -29.484 -6.981 45.087 1.00 80.19 180 ALA A O 1
ATOM 1524 N N . GLY A 1 181 ? -27.424 -7.699 44.566 1.00 81.00 181 GLY A N 1
ATOM 1525 C CA . GLY A 1 181 ? -27.304 -6.928 43.337 1.00 81.00 181 GLY A CA 1
ATOM 1526 C C . GLY A 1 181 ? -27.701 -7.783 42.142 1.00 81.00 181 GLY A C 1
ATOM 1527 O O . GLY A 1 181 ? -27.121 -8.842 41.925 1.00 81.00 181 GLY A O 1
ATOM 1528 N N . ILE A 1 182 ? -28.664 -7.331 41.345 1.00 79.00 182 ILE A N 1
ATOM 1529 C CA . ILE A 1 182 ? -29.106 -8.051 40.147 1.00 79.00 182 ILE A CA 1
ATOM 1530 C C . ILE A 1 182 ? -28.705 -7.235 38.925 1.00 79.00 182 ILE A C 1
ATOM 1532 O O . ILE A 1 182 ? -29.242 -6.158 38.673 1.00 79.00 182 ILE A O 1
ATOM 1536 N N . HIS A 1 183 ? -27.755 -7.757 38.157 1.00 77.75 183 HIS A N 1
ATOM 1537 C CA . HIS A 1 183 ? -27.393 -7.203 36.864 1.00 77.75 183 HIS A CA 1
ATOM 1538 C C . HIS A 1 183 ? -28.111 -7.994 35.779 1.00 77.75 183 HIS A C 1
ATOM 1540 O O . HIS A 1 183 ? -27.750 -9.126 35.460 1.00 77.75 183 HIS A O 1
ATOM 1546 N N . MET A 1 184 ? -29.160 -7.388 35.241 1.00 73.31 184 MET A N 1
ATOM 1547 C CA . MET A 1 184 ? -29.891 -7.920 34.100 1.00 73.31 184 MET A CA 1
ATOM 1548 C C . MET A 1 184 ? -29.196 -7.433 32.832 1.00 73.31 184 MET A C 1
ATOM 1550 O O . MET A 1 184 ? -29.166 -6.224 32.591 1.00 73.31 184 MET A O 1
ATOM 1554 N N . ASP A 1 185 ? -28.620 -8.351 32.057 1.00 64.50 185 ASP A N 1
ATOM 1555 C CA . ASP A 1 185 ? -28.108 -8.015 30.731 1.00 64.50 185 ASP A CA 1
ATOM 1556 C C . ASP A 1 185 ? -29.258 -8.138 29.718 1.00 64.50 185 ASP A C 1
ATOM 1558 O O . ASP A 1 185 ? -30.214 -8.892 29.917 1.00 64.50 185 ASP A O 1
ATOM 1562 N N . PHE A 1 186 ? -29.233 -7.304 28.683 1.00 60.81 186 PHE A N 1
ATOM 1563 C CA . PHE A 1 186 ? -30.368 -7.112 27.775 1.00 60.81 186 PHE A CA 1
ATOM 1564 C C . PHE A 1 186 ? -30.796 -8.426 27.105 1.00 60.81 186 PHE A C 1
ATOM 1566 O O . PHE A 1 186 ? -29.953 -9.190 26.637 1.00 60.81 186 PHE A O 1
ATOM 1573 N N . SER A 1 187 ? -32.108 -8.663 27.006 1.00 63.84 187 SER A N 1
ATOM 1574 C CA . SER A 1 187 ? -32.626 -9.833 26.306 1.00 63.84 187 SER A CA 1
ATOM 1575 C C . SER A 1 187 ? -32.465 -9.686 24.797 1.00 63.84 187 SER A C 1
ATOM 1577 O O . SER A 1 187 ? -32.874 -8.689 24.200 1.00 63.84 187 SER A O 1
ATOM 1579 N N . GLU A 1 188 ? -31.855 -10.681 24.165 1.00 68.44 188 GL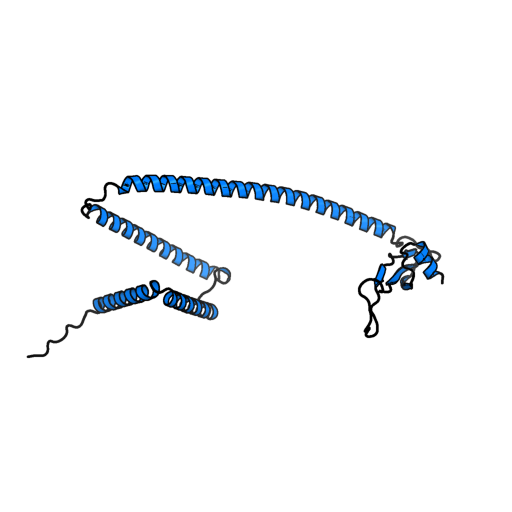U A N 1
ATOM 1580 C CA . GLU A 1 188 ? -31.717 -10.737 22.712 1.00 68.44 188 GLU A CA 1
ATOM 1581 C C . GLU A 1 188 ? -32.738 -11.712 22.127 1.00 68.44 188 GLU A C 1
ATOM 1583 O O . GLU A 1 188 ? -32.967 -12.802 22.658 1.00 68.44 188 GLU A O 1
ATOM 1588 N N . ASN A 1 189 ? -33.348 -11.315 21.009 1.00 79.31 189 ASN A N 1
ATOM 1589 C CA . ASN A 1 189 ? -34.323 -12.136 20.303 1.00 79.31 189 ASN A CA 1
ATOM 1590 C C . ASN A 1 189 ? -33.584 -13.038 19.319 1.00 79.31 189 ASN A C 1
ATOM 1592 O O . ASN A 1 189 ? -33.040 -12.580 18.311 1.00 79.31 189 ASN A O 1
ATOM 1596 N N . TYR A 1 190 ? -33.589 -14.334 19.601 1.00 77.69 190 TYR A N 1
ATOM 1597 C CA . TYR A 1 190 ? -32.990 -15.353 18.761 1.00 77.69 190 TYR A CA 1
ATOM 1598 C C . TYR A 1 190 ? -34.041 -15.962 17.854 1.00 77.69 190 TYR A C 1
ATOM 1600 O O . TYR A 1 190 ? -35.107 -16.397 18.283 1.00 77.69 190 TYR A O 1
ATOM 1608 N N . THR A 1 191 ? -33.712 -16.019 16.571 1.00 80.56 191 THR A N 1
ATOM 1609 C CA . THR A 1 191 ? -34.546 -16.705 15.590 1.00 80.56 191 THR A CA 1
ATOM 1610 C C . THR A 1 191 ? -34.303 -18.206 15.695 1.00 80.56 191 THR A C 1
ATOM 1612 O O . THR A 1 191 ? -33.156 -18.649 15.600 1.00 80.56 191 THR A O 1
ATOM 1615 N N . THR A 1 192 ? -35.359 -18.990 15.897 1.00 73.94 192 THR A N 1
ATOM 1616 C CA . THR A 1 192 ? -35.235 -20.443 16.031 1.00 73.94 192 THR A CA 1
ATOM 1617 C C . THR A 1 192 ? -34.890 -21.086 14.686 1.00 73.94 192 THR A C 1
ATOM 1619 O O . THR A 1 192 ? -35.198 -20.568 13.605 1.00 73.94 192 THR A O 1
ATOM 1622 N N . LYS A 1 193 ? -34.202 -22.229 14.751 1.00 71.56 193 LYS A N 1
ATOM 1623 C CA . LYS A 1 193 ? -33.997 -23.112 13.602 1.00 71.56 193 LYS A CA 1
ATOM 1624 C C . LYS A 1 193 ? -34.977 -24.271 13.692 1.00 71.56 193 LYS A C 1
ATOM 1626 O O . LYS A 1 193 ? -35.300 -24.732 14.783 1.00 71.56 193 LYS A O 1
ATOM 1631 N N . CYS A 1 194 ? -35.414 -24.750 12.538 1.00 68.19 194 CYS A N 1
ATOM 1632 C CA . CYS A 1 194 ? -36.258 -25.928 12.437 1.00 68.19 194 CYS A CA 1
ATOM 1633 C C . CYS A 1 194 ? -35.478 -27.154 12.926 1.00 68.19 194 CYS A C 1
ATOM 1635 O O . CYS A 1 194 ? -34.333 -27.358 12.523 1.00 68.19 194 CYS A O 1
ATOM 1637 N N . ASN A 1 195 ? -36.081 -27.942 13.812 1.00 63.81 195 ASN A N 1
ATOM 1638 C CA . ASN A 1 195 ? -35.494 -29.171 14.350 1.00 63.81 195 ASN A CA 1
ATOM 1639 C C . ASN A 1 195 ? -35.764 -30.405 13.462 1.00 63.81 195 ASN A C 1
ATOM 1641 O O . ASN A 1 195 ? -35.201 -31.463 13.726 1.00 63.81 195 ASN A O 1
ATOM 1645 N N . GLN A 1 196 ? -36.597 -30.271 12.424 1.00 61.25 196 GLN A N 1
ATOM 1646 C CA . GLN A 1 196 ? -36.920 -31.294 11.422 1.00 61.25 196 GLN A CA 1
ATOM 1647 C C . GLN A 1 196 ? -37.003 -30.677 10.015 1.00 61.25 196 GLN A C 1
ATOM 1649 O O . GLN A 1 196 ? -37.090 -29.455 9.870 1.00 61.25 196 GLN A O 1
ATOM 1654 N N . GLU A 1 197 ? -36.929 -31.523 8.984 1.00 51.16 197 GLU A N 1
ATOM 1655 C CA . GLU A 1 197 ? -36.924 -31.136 7.568 1.00 51.16 197 GLU A CA 1
ATOM 1656 C C . GLU A 1 197 ? -38.300 -30.602 7.139 1.00 51.16 197 GLU A C 1
ATOM 1658 O O . GLU A 1 197 ? -39.317 -31.262 7.340 1.00 51.16 197 GLU A O 1
ATOM 1663 N N . ILE A 1 198 ? -38.351 -29.387 6.577 1.00 60.81 198 ILE A N 1
ATOM 1664 C CA . ILE A 1 198 ? -39.620 -28.724 6.255 1.00 60.81 198 ILE A CA 1
ATOM 1665 C C . ILE A 1 198 ? -39.772 -28.556 4.746 1.00 60.81 198 ILE A C 1
ATOM 1667 O O . ILE A 1 198 ? -39.140 -27.691 4.143 1.00 60.81 198 ILE A O 1
ATOM 1671 N N . GLN A 1 199 ? -40.676 -29.338 4.153 1.00 57.59 199 GLN A N 1
ATOM 1672 C CA . GLN A 1 199 ? -41.058 -29.238 2.737 1.00 57.59 199 GLN A CA 1
ATOM 1673 C C . GLN A 1 199 ? -41.923 -27.998 2.407 1.00 57.59 199 GLN A C 1
ATOM 1675 O O . GLN A 1 199 ? -42.242 -27.764 1.247 1.00 57.59 199 GLN A O 1
ATOM 1680 N N . SER A 1 200 ? -42.288 -27.170 3.394 1.00 58.62 200 SER A N 1
ATOM 1681 C CA . SER A 1 200 ? -43.231 -26.050 3.223 1.00 58.62 200 SER A CA 1
ATOM 1682 C C . SER A 1 200 ? -42.922 -24.795 4.062 1.00 58.62 200 SER A C 1
ATOM 1684 O O . SER A 1 200 ? -43.836 -24.119 4.536 1.00 58.62 200 SER A O 1
ATOM 1686 N N . TYR A 1 201 ? -41.648 -24.455 4.289 1.00 56.88 201 TYR A N 1
ATOM 1687 C CA . TYR A 1 201 ? -41.296 -23.229 5.020 1.00 56.88 201 TYR A CA 1
ATOM 1688 C C . TYR A 1 201 ? -41.264 -22.033 4.056 1.00 56.88 201 TYR A C 1
ATOM 1690 O O . TYR A 1 201 ? -40.296 -21.840 3.319 1.00 56.88 201 TYR A O 1
ATOM 1698 N N . HIS A 1 202 ? -42.329 -21.226 4.026 1.00 57.44 202 HIS A N 1
ATOM 1699 C CA . HIS A 1 202 ? -42.367 -20.014 3.206 1.00 57.44 202 HIS A CA 1
ATOM 1700 C C . HIS A 1 202 ? -41.317 -18.998 3.688 1.00 57.44 202 HIS A C 1
ATOM 1702 O O . HIS A 1 202 ? -41.267 -18.612 4.859 1.00 57.44 202 HIS A O 1
ATOM 1708 N N . PHE A 1 203 ? -40.437 -18.585 2.773 1.00 53.00 203 PHE A N 1
ATOM 1709 C CA . PHE A 1 203 ? -39.338 -17.668 3.053 1.00 53.00 203 PHE A CA 1
ATOM 1710 C C . PHE A 1 203 ? -39.855 -16.322 3.585 1.00 53.00 203 PHE A C 1
ATOM 1712 O O . PHE A 1 203 ? -40.556 -15.595 2.891 1.00 53.00 203 PHE A O 1
ATOM 1719 N N . GLY A 1 204 ? -39.437 -15.967 4.804 1.00 53.62 204 GLY A N 1
ATOM 1720 C CA . GLY A 1 204 ? -39.368 -14.577 5.268 1.00 53.62 204 GLY A CA 1
ATOM 1721 C C . GLY A 1 204 ? -40.241 -14.198 6.466 1.00 53.62 204 GLY A C 1
ATOM 1722 O O . GLY A 1 204 ? -39.833 -13.311 7.207 1.00 53.62 204 GLY A O 1
ATOM 1723 N N . GLY A 1 205 ? -41.379 -14.864 6.704 1.00 55.94 205 GLY A N 1
ATOM 1724 C CA . GLY A 1 205 ? -42.362 -14.408 7.710 1.00 55.94 205 GLY A CA 1
ATOM 1725 C C . GLY A 1 205 ? -42.590 -15.312 8.928 1.00 55.94 205 GLY A C 1
ATOM 1726 O O . GLY A 1 205 ? -43.004 -14.825 9.972 1.00 55.94 205 GLY A O 1
ATOM 1727 N N . SER A 1 206 ? -42.316 -16.616 8.829 1.00 60.62 206 SER A N 1
ATOM 1728 C CA . SER A 1 206 ? -42.811 -17.609 9.808 1.00 60.62 206 SER A CA 1
ATOM 1729 C C . SER A 1 206 ? -41.779 -18.078 10.837 1.00 60.62 206 SER A C 1
ATOM 1731 O O . SER A 1 206 ? -42.006 -19.073 11.526 1.00 60.62 206 SER A O 1
ATOM 1733 N N . ARG A 1 207 ? -40.623 -17.410 10.937 1.00 67.31 207 ARG A N 1
ATOM 1734 C CA . ARG A 1 207 ? -39.589 -17.822 11.893 1.00 67.31 207 ARG A CA 1
ATOM 1735 C C . ARG A 1 207 ? -39.988 -17.413 13.304 1.00 67.31 207 ARG A C 1
ATOM 1737 O O . ARG A 1 207 ? -40.059 -16.223 13.599 1.00 67.31 207 ARG A O 1
ATOM 1744 N N . THR A 1 208 ? -40.213 -18.398 14.171 1.00 76.31 208 THR A N 1
ATOM 1745 C CA . THR A 1 208 ? -40.453 -18.131 15.589 1.00 76.31 208 THR A CA 1
ATOM 1746 C C . THR A 1 208 ? -39.187 -17.543 16.207 1.00 76.31 208 THR A C 1
ATOM 1748 O O . THR A 1 208 ? -38.064 -17.941 15.884 1.00 76.31 208 THR A O 1
ATOM 1751 N N . GLN A 1 209 ? -39.366 -16.536 17.054 1.00 82.75 209 GLN A N 1
ATOM 1752 C CA . GLN A 1 209 ? -38.287 -15.921 17.811 1.00 82.75 209 GLN A CA 1
ATOM 1753 C C . GLN A 1 209 ? -38.528 -16.178 19.290 1.00 82.75 209 GLN A C 1
ATOM 1755 O O . GLN A 1 209 ? -39.667 -16.108 19.745 1.00 82.75 209 GLN A O 1
ATOM 1760 N N . ASN A 1 210 ? -37.452 -16.442 20.020 1.00 83.62 210 ASN A N 1
ATOM 1761 C CA . ASN A 1 210 ? -37.465 -16.554 21.471 1.00 83.62 210 ASN A CA 1
ATOM 1762 C C . ASN A 1 210 ? -36.487 -15.530 22.041 1.00 83.62 210 ASN A C 1
ATOM 1764 O O . ASN A 1 210 ? -35.440 -15.275 21.443 1.00 83.62 210 ASN A O 1
ATOM 1768 N N . SER A 1 211 ? -36.797 -14.977 23.204 1.00 83.31 211 SER A N 1
ATOM 1769 C CA . SER A 1 211 ? -35.901 -14.078 23.922 1.00 83.31 211 SER A CA 1
ATOM 1770 C C . SER 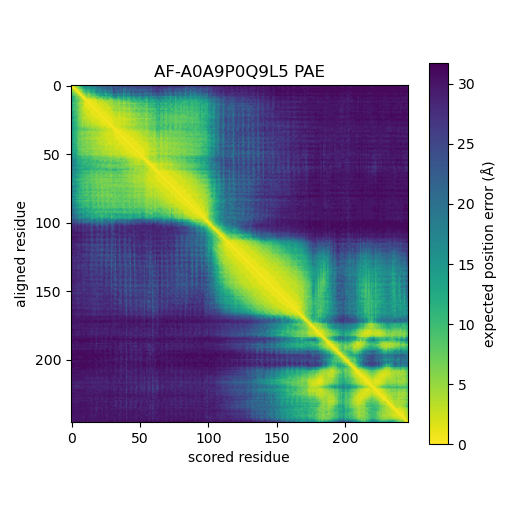A 1 211 ? -35.114 -14.848 24.964 1.00 83.31 211 SER A C 1
ATOM 1772 O O . SER A 1 211 ? -35.681 -15.615 25.744 1.00 83.31 211 SER A O 1
ATOM 1774 N N . LEU A 1 212 ? -33.804 -14.630 24.981 1.00 80.88 212 LEU A N 1
ATOM 1775 C CA . LEU A 1 212 ? -32.929 -15.135 26.029 1.00 80.88 212 LEU A CA 1
ATOM 1776 C C . LEU A 1 212 ? -32.752 -14.042 27.082 1.00 80.88 212 LEU A C 1
ATOM 1778 O O . LEU A 1 212 ? -32.280 -12.959 26.751 1.00 80.88 212 LEU A O 1
ATOM 1782 N N . HIS A 1 213 ? -33.120 -14.315 28.329 1.00 79.31 213 HIS A N 1
ATOM 1783 C CA . HIS A 1 213 ? -32.936 -13.405 29.458 1.00 79.31 213 HIS A CA 1
ATOM 1784 C C . HIS A 1 213 ? -31.745 -13.888 30.273 1.00 79.31 213 HIS A C 1
ATOM 1786 O O . HIS A 1 213 ? -31.781 -14.976 30.848 1.00 79.31 213 HIS A O 1
ATOM 1792 N N . THR A 1 214 ? -30.679 -13.095 30.315 1.00 80.56 214 THR A N 1
ATOM 1793 C CA . THR A 1 214 ? -29.476 -13.408 31.085 1.00 80.56 214 THR A CA 1
ATOM 1794 C C . THR A 1 214 ? -29.364 -12.474 32.279 1.00 80.56 214 THR A C 1
ATOM 1796 O O . THR A 1 214 ? -29.526 -11.257 32.183 1.00 80.56 214 THR A O 1
ATOM 1799 N N . VAL A 1 215 ? -29.099 -13.054 33.444 1.00 80.75 215 VAL A N 1
ATOM 1800 C CA . VAL A 1 215 ? -29.007 -12.310 34.698 1.00 80.75 215 VAL A CA 1
ATOM 1801 C C . VAL A 1 215 ? -27.799 -12.781 35.478 1.00 80.75 215 VAL A C 1
ATOM 1803 O O . VAL A 1 215 ? -27.552 -13.979 35.601 1.00 80.75 215 VAL A O 1
ATOM 1806 N N . VAL A 1 216 ? -27.063 -11.833 36.044 1.00 84.31 216 VAL A N 1
ATOM 1807 C CA . VAL A 1 216 ? -26.015 -12.097 37.026 1.00 84.31 216 VAL A CA 1
ATOM 1808 C C . VAL A 1 216 ? -26.484 -11.575 38.376 1.00 84.31 216 VAL A C 1
ATOM 1810 O O . VAL A 1 216 ? -26.796 -10.394 38.525 1.00 84.31 216 VAL A O 1
ATOM 1813 N N . VAL A 1 217 ? -26.544 -12.467 39.358 1.00 84.50 217 VAL A N 1
ATOM 1814 C CA . VAL A 1 217 ? -26.912 -12.164 40.739 1.00 84.50 217 VAL A CA 1
ATOM 1815 C C . VAL A 1 217 ? -25.645 -12.152 41.582 1.00 84.50 217 VAL A C 1
ATOM 1817 O O . VAL A 1 217 ? -24.910 -13.141 41.646 1.00 84.50 217 VAL A O 1
ATOM 1820 N N . TYR A 1 218 ? -25.407 -11.018 42.227 1.00 85.56 218 TYR A N 1
ATOM 1821 C CA . TYR A 1 218 ? -24.323 -10.773 43.164 1.00 85.56 218 TYR A CA 1
ATOM 1822 C C . TYR A 1 218 ? -24.897 -10.801 44.582 1.00 85.56 218 TYR A C 1
ATOM 1824 O O . TYR A 1 218 ? -25.696 -9.938 44.945 1.00 85.56 218 TYR A O 1
ATOM 1832 N N . THR A 1 219 ? -24.491 -11.779 45.383 1.00 83.19 219 THR A N 1
ATOM 1833 C CA . THR A 1 219 ? -24.659 -11.772 46.842 1.00 83.19 219 THR A CA 1
ATOM 1834 C C . THR A 1 219 ? -23.300 -11.524 47.498 1.00 83.19 219 THR A C 1
ATOM 1836 O O . THR A 1 219 ? -22.271 -11.562 46.821 1.00 83.19 219 THR A O 1
ATOM 1839 N N . LYS A 1 220 ? -23.275 -11.266 48.813 1.00 81.50 220 LYS A N 1
ATOM 1840 C CA . LYS A 1 220 ? -22.034 -11.000 49.566 1.00 81.50 220 LYS A CA 1
ATOM 1841 C C . LYS A 1 220 ? -20.941 -12.053 49.318 1.00 81.50 220 LYS A C 1
ATOM 1843 O O . LYS A 1 220 ? -19.786 -11.689 49.113 1.00 81.50 220 LYS A O 1
ATOM 1848 N N . ASP A 1 221 ? -21.323 -13.330 49.283 1.00 82.19 221 ASP A N 1
ATOM 1849 C CA . ASP A 1 221 ? -20.375 -14.452 49.231 1.00 82.19 221 ASP A CA 1
ATOM 1850 C C . ASP A 1 221 ? -20.322 -15.154 47.866 1.00 82.19 221 ASP A C 1
ATOM 1852 O O . ASP A 1 221 ? -19.448 -15.991 47.630 1.00 82.19 221 ASP A O 1
ATOM 1856 N N . LYS A 1 222 ? -21.263 -14.863 46.955 1.00 83.81 222 LYS A N 1
ATOM 1857 C CA . LYS A 1 222 ? -21.393 -15.614 45.703 1.00 83.81 222 LYS A CA 1
ATOM 1858 C C . LYS A 1 222 ? -21.861 -14.752 44.538 1.00 83.81 222 LYS A C 1
ATOM 1860 O O . LYS A 1 222 ? -22.777 -13.945 44.643 1.00 83.81 222 LYS A O 1
ATOM 1865 N N . VAL A 1 223 ? -21.283 -15.026 43.374 1.00 86.81 223 VAL A N 1
ATOM 1866 C CA . VAL A 1 223 ? -21.789 -14.546 42.088 1.00 86.81 223 VAL A CA 1
ATOM 1867 C C . VAL A 1 223 ? -22.371 -15.736 41.337 1.00 86.81 223 VAL A C 1
ATOM 1869 O O . VAL A 1 223 ? -21.697 -16.748 41.144 1.00 86.81 223 VAL A O 1
ATOM 1872 N N . THR A 1 224 ? -23.634 -15.631 40.939 1.00 85.81 224 THR A N 1
ATOM 1873 C CA . THR A 1 224 ? -24.337 -16.655 40.155 1.00 85.81 224 THR A CA 1
ATOM 1874 C C . THR A 1 224 ? -24.889 -16.052 38.879 1.00 85.81 224 THR A C 1
ATOM 1876 O O . THR A 1 224 ? -25.257 -14.882 38.841 1.00 85.81 224 THR A O 1
ATOM 1879 N N . SER A 1 225 ? -24.922 -16.845 37.816 1.00 86.69 225 SER A N 1
ATOM 1880 C CA . SER A 1 225 ? -25.454 -16.442 36.519 1.00 86.69 225 SER A CA 1
ATOM 1881 C C . SER A 1 225 ? -26.597 -17.362 36.127 1.00 86.69 225 SER A C 1
ATOM 1883 O O . SER A 1 225 ? -26.447 -18.584 36.168 1.00 86.69 225 SER A O 1
ATOM 1885 N N . HIS A 1 226 ? -27.703 -16.771 35.703 1.00 83.44 226 HIS A N 1
ATOM 1886 C CA . HIS A 1 226 ? -28.911 -17.460 35.289 1.00 83.44 226 HIS A CA 1
ATOM 1887 C C . HIS A 1 226 ? -29.266 -17.065 33.860 1.00 83.44 226 HIS A C 1
ATOM 1889 O O . HIS A 1 226 ? -28.994 -15.949 33.414 1.00 83.44 226 HIS A O 1
ATOM 1895 N N . CYS A 1 227 ? -29.858 -18.008 33.138 1.00 83.81 227 CYS A N 1
ATOM 1896 C CA . CYS A 1 227 ? -30.261 -17.834 31.757 1.00 83.81 227 CYS A CA 1
ATOM 1897 C C . CYS A 1 227 ? -31.615 -18.515 31.571 1.00 83.81 227 CYS A C 1
ATOM 1899 O O . CYS A 1 227 ? -31.729 -19.718 31.808 1.00 83.81 227 CYS A O 1
ATOM 1901 N N . THR A 1 228 ? -32.632 -17.750 31.188 1.00 80.06 228 THR A N 1
ATOM 1902 C CA . THR A 1 228 ? -33.983 -18.259 30.931 1.00 80.06 228 THR A CA 1
ATOM 1903 C C . THR A 1 228 ? -34.432 -17.893 29.523 1.00 80.06 228 THR A C 1
ATOM 1905 O O . THR A 1 228 ? -33.951 -16.933 28.922 1.00 80.06 228 THR A O 1
ATOM 1908 N N . VAL A 1 229 ? -35.329 -18.699 28.960 1.00 83.44 229 VAL A N 1
ATOM 1909 C CA . VAL A 1 229 ? -35.859 -18.506 27.607 1.00 83.44 229 VAL A CA 1
ATOM 1910 C C . VAL A 1 229 ? -37.337 -18.171 27.719 1.00 83.44 229 VAL A C 1
ATOM 1912 O O . VAL A 1 229 ? -38.084 -18.915 28.350 1.00 83.44 229 VAL A O 1
ATOM 1915 N N . SER A 1 230 ? -37.773 -17.099 27.061 1.00 82.25 230 SER A N 1
ATOM 1916 C CA . SER A 1 230 ? -39.185 -16.731 26.989 1.00 82.25 230 SER A CA 1
ATOM 1917 C C . SER A 1 230 ? -39.650 -16.540 25.545 1.00 82.25 230 SER A C 1
ATOM 1919 O O . SER A 1 230 ? -38.866 -16.251 24.642 1.00 82.25 230 SER A O 1
ATOM 1921 N N . LEU A 1 231 ? -40.955 -16.695 25.323 1.00 81.62 231 LEU A N 1
ATOM 1922 C CA . LEU A 1 231 ? -41.604 -16.382 24.044 1.00 81.62 231 LEU A CA 1
ATOM 1923 C C . LEU A 1 231 ? -41.918 -14.880 23.902 1.00 81.62 231 LEU A C 1
ATOM 1925 O O . LEU A 1 231 ? -42.374 -14.433 22.853 1.00 81.62 231 LEU A O 1
ATOM 1929 N N . ASN A 1 232 ? -41.710 -14.091 24.962 1.00 78.94 232 ASN A N 1
ATOM 1930 C CA . ASN A 1 232 ? -42.002 -12.663 24.969 1.00 78.94 232 ASN A CA 1
ATOM 1931 C C . ASN A 1 232 ? -40.805 -11.869 24.437 1.00 78.94 232 ASN A C 1
ATOM 1933 O O . ASN A 1 232 ? -39.793 -11.751 25.119 1.00 78.94 232 ASN A O 1
ATOM 1937 N N . LEU A 1 233 ? -40.989 -11.258 23.265 1.00 78.19 233 LEU A N 1
ATOM 1938 C CA . LEU A 1 233 ? -39.978 -10.495 22.523 1.00 78.19 233 LEU A CA 1
ATOM 1939 C C . LEU A 1 233 ? -39.682 -9.090 23.075 1.00 78.19 233 LEU A C 1
ATOM 1941 O O . LEU A 1 233 ? -38.930 -8.329 22.460 1.00 78.19 233 LEU A O 1
ATOM 1945 N N . SER A 1 234 ? -40.313 -8.707 24.189 1.00 75.88 234 SER A N 1
ATOM 1946 C CA . SER A 1 234 ? -40.126 -7.404 24.825 1.00 75.88 234 SER A CA 1
ATOM 1947 C C . SER A 1 234 ? -38.829 -7.353 25.631 1.00 75.88 234 SER A C 1
ATOM 1949 O O . SER A 1 234 ? -38.704 -8.011 26.660 1.00 75.88 234 SER A O 1
ATOM 1951 N N . ASN A 1 235 ? -37.920 -6.460 25.235 1.00 71.19 235 ASN A N 1
ATOM 1952 C CA . ASN A 1 235 ? -36.627 -6.264 25.904 1.00 71.19 235 ASN A CA 1
ATOM 1953 C C . ASN A 1 235 ? -36.649 -5.181 26.995 1.00 71.19 235 ASN A C 1
ATOM 1955 O O . ASN A 1 235 ? -35.637 -4.552 27.306 1.00 71.19 235 ASN A O 1
ATOM 1959 N N . LYS A 1 236 ? -37.833 -4.877 27.534 1.00 73.50 236 LYS A N 1
ATOM 1960 C CA . LYS A 1 236 ? -37.988 -3.899 28.617 1.00 73.50 236 LYS A CA 1
ATOM 1961 C C . LYS A 1 236 ? -37.736 -4.583 29.959 1.00 73.50 236 LYS A C 1
ATOM 1963 O O . LYS A 1 236 ? -38.23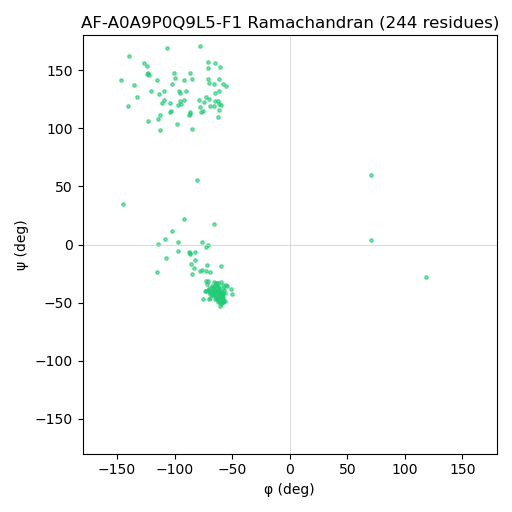2 -5.682 30.178 1.00 73.50 236 LYS A O 1
ATOM 1968 N N . ALA A 1 237 ? -37.095 -3.878 30.894 1.00 71.75 237 ALA A N 1
ATOM 1969 C CA . ALA A 1 237 ? -36.775 -4.399 32.229 1.00 71.75 237 ALA A CA 1
ATOM 1970 C C . ALA A 1 237 ? -37.981 -5.026 32.961 1.00 71.75 237 ALA A C 1
ATOM 1972 O O . ALA A 1 237 ? -37.842 -6.068 33.591 1.00 71.75 237 ALA A O 1
ATOM 1973 N N . GLY A 1 238 ? -39.183 -4.449 32.824 1.00 75.25 238 GLY A N 1
ATOM 1974 C CA . GLY A 1 238 ? -40.400 -5.012 33.424 1.00 75.25 238 GLY A CA 1
ATOM 1975 C C . GLY A 1 238 ? -40.825 -6.368 32.841 1.00 75.25 238 GLY A C 1
ATOM 1976 O O . GLY A 1 238 ? -41.356 -7.197 33.570 1.00 75.25 238 GLY A O 1
ATOM 1977 N N . ALA A 1 239 ? -40.563 -6.621 31.553 1.00 73.12 239 ALA A N 1
ATOM 1978 C CA . ALA A 1 239 ? -40.868 -7.905 30.918 1.00 73.12 239 ALA A CA 1
ATOM 1979 C C . ALA A 1 239 ? -39.888 -9.000 31.365 1.00 73.12 239 ALA A C 1
ATOM 1981 O O . ALA A 1 239 ? -40.311 -10.118 31.651 1.00 73.12 239 ALA A O 1
ATOM 1982 N N . THR A 1 240 ? -38.603 -8.657 31.494 1.00 68.62 240 THR A N 1
ATOM 1983 C CA . THR A 1 240 ? -37.580 -9.545 32.065 1.00 68.62 240 THR A CA 1
ATOM 1984 C C . THR A 1 240 ? -37.877 -9.860 33.532 1.00 68.62 240 THR A C 1
ATOM 1986 O O . THR A 1 240 ? -37.817 -11.018 33.929 1.00 68.62 240 THR A O 1
ATOM 1989 N N . TRP A 1 241 ? -38.265 -8.858 34.329 1.00 73.06 241 TRP A N 1
ATOM 1990 C CA . TRP A 1 241 ? -38.620 -9.053 35.738 1.00 73.06 241 TRP A CA 1
ATOM 1991 C C . TRP A 1 241 ? -39.827 -9.981 35.921 1.00 73.06 241 TRP A C 1
ATOM 1993 O O . TRP A 1 241 ? -39.759 -10.919 36.708 1.00 73.06 241 TRP A O 1
ATOM 2003 N N . ALA A 1 242 ? -40.900 -9.772 35.151 1.00 75.25 242 ALA A N 1
ATOM 2004 C CA . ALA A 1 242 ? -42.101 -10.607 35.217 1.00 75.25 242 ALA A CA 1
ATOM 2005 C C . ALA A 1 242 ? -41.820 -12.090 34.911 1.00 75.25 242 ALA A C 1
ATOM 2007 O O . ALA A 1 242 ? -42.467 -12.970 35.470 1.00 75.25 242 ALA A O 1
ATOM 2008 N N . HIS A 1 243 ? -40.844 -12.369 34.044 1.00 70.88 243 HIS A N 1
ATOM 2009 C CA . HIS A 1 243 ? -40.457 -13.735 33.702 1.00 70.88 243 HIS A CA 1
ATOM 2010 C C . HIS A 1 243 ? -39.616 -14.426 34.787 1.00 70.88 243 HIS A C 1
ATOM 2012 O O . HIS A 1 243 ? -39.565 -15.649 34.829 1.00 70.88 243 HIS A O 1
ATOM 2018 N N . LEU A 1 244 ? -38.956 -13.664 35.662 1.00 66.88 244 LEU A N 1
ATOM 2019 C CA . LEU A 1 244 ? -38.195 -14.217 36.788 1.00 66.88 244 LEU A CA 1
ATOM 2020 C C . LEU A 1 244 ? -39.062 -14.465 38.029 1.00 66.88 244 LEU A C 1
ATOM 2022 O O . LEU A 1 244 ? -38.626 -15.170 38.933 1.00 66.88 244 LEU A O 1
ATOM 2026 N N . SER A 1 245 ? -40.259 -13.870 38.094 1.00 62.25 245 SER A N 1
ATOM 2027 C CA . SER A 1 245 ? -41.216 -14.048 39.197 1.00 62.25 245 SER A CA 1
ATOM 2028 C C . SER A 1 245 ? -42.162 -15.246 39.039 1.00 62.25 245 SER A C 1
ATOM 2030 O O . SER A 1 245 ? -42.952 -15.503 39.945 1.00 62.25 245 SER A O 1
ATOM 2032 N N . SER A 1 246 ? -42.120 -15.926 37.892 1.00 54.31 246 SER A N 1
ATOM 2033 C CA . SER A 1 246 ? -42.957 -17.081 37.534 1.00 54.31 246 SER A CA 1
ATOM 2034 C C . SER A 1 246 ? -42.163 -18.375 37.597 1.00 54.31 246 SER A C 1
ATOM 2036 O O . SER A 1 246 ? -42.659 -19.336 38.216 1.00 54.31 246 SER A O 1
#

Mean predicted aligned error: 19.94 Å

Radius of gyration: 42.7 Å; Cα contacts (8 Å, |Δi|>4): 128; chains: 1; bounding box: 91×55×114 Å

Nearest PDB structures (foldseek):
  4p2j-assembly2_B  TM=6.072E-01  e=3.444E+00  Mus musculus
  3s67-assembly1_A-2  TM=3.120E-01  e=3.673E-01  Homo sapiens
  6fk0-assembly1_B  TM=2.903E-01  e=1.771E+00  Homo sapiens
  4p2j-assembly1_A  TM=4.149E-01  e=4.387E+00  Mus musculus
  7dsz-assembly1_A  TM=4.005E-01  e=4.387E+00  Akkermansia muciniphila

Foldseek 3Di:
DDDDDDDDDDPVVVVVVVVVVVVVVVVVCVVDPVSVVVVVVVVVVVVVVCVVVVVDDDPVRADPVRNVVVVVVVVVVVVVVVVVVVVVVVVVVVCVVPDPDDPPPPVPPVVVVVVVVVVVVVVVVVVVVVVVVVVVVVVVVVVVVVVVVVVVVVVVVVVVVVVVVVVVLDPPDDDDQPDKRKDKDWWDKDFDDDPDDDPDDDPDPPTQIKTKTWMWMDGPVDIDIDIDIGSDPDRDPVVSVVVVVD

pLDDT: mean 82.41, std 13.13, range [49.62, 98.31]

Secondary structure (DSSP, 8-state):
-----PPPPPHHHHHHHHHHHHHHHHHHHHH-HHHHHHHHHHHHHHHHHHHHTTSS--GGGS-HHHHHHHHHHHHHHHHHHHHHHHHHHHHHHHHHHHSPPPTTGGGHHHHHHHHHHHHHHHHHHHHHHHHHHHHHHHHHHHHHHHHHHHHHHHHHHHHHHHHHHHHHH---S---TT--EEEEEEEEEEEPPPSS--TT--TTT---EEEEEEEEEE-SS-EEEEEEEES----SHHHHHHHH--

Sequence (246 aa):
MAPIKKKTLSKEDIAKKKSEQAKRRLEKIKNDPFLLAEYKEKERLKYLKKKEKGQRKCVKDMTPREHRKARKYWVAYSSDYRKKQKIRDNTDKYVDQNTPPSSEDEIIPLLNNEREAEARRRSIVQRRKRNSMLKRKDLLIGNLKKKLASEQQRNRRLKYRMIQKKQALTPEKSLTEKDAGIHMDFSENYTTKCNQEIQSYHFGGSRTQNSLHTVVVYTKDKVTSHCTVSLNLSNKAGATWAHLSS